Protein AF-A0A449BKV0-F1 (afdb_monomer_lite)

Radius of gyration: 19.27 Å; chains: 1; bounding box: 44×45×58 Å

Organism: NCBI:txid264636

Secondary structure (DSSP, 8-state):
-PPPPHHHHHHHHHHHHHHHHHHHHHHHHHHH---TT--HHHHHHHHHHHHHHHHHHT-TTS-HHHHHHHHHHHIIIIIIIIITTHHHHTGGGTHHHHHHHHHHHHHHHHHHHHHHHHS-GGGS-HHHHHHHHHHHHHHHHHHHHHHHHHHHHHH---TTSPEEE-TT--EEE-HHHHHHHHHHHHHHHHHHHHHHHHS-HHHHIIIIIHHH--

InterPro domains:
  IPR014509 Inner membrane protein YjdF-like [PF09997] (15-197)

Sequence (214 aa):
MKKKSINYWISFVILVAMILTTSILSIIVLITKNDPNERLGSHIATILISVVLILMLNNKRINEFILTYAVIYVFIALFLGASLNLYNTVSFIHYDKFVHVYFGYTATFVGLLIMSKLTKMSEQNRLFIILFIFSFSLMTAAVWEFIEFTGDKLFDTVTQGPAFYTYDGRKIIDVGETMFDMISNTVGTIIFILQYVFLKEKAITKSMIASALK

Structure (mmCIF, N/CA/C/O backbone):
data_AF-A0A449BKV0-F1
#
_entry.id   AF-A0A449BKV0-F1
#
loop_
_atom_site.group_PDB
_atom_site.id
_atom_site.type_symbol
_atom_site.label_atom_id
_atom_site.label_alt_id
_atom_site.label_comp_id
_atom_site.label_asym_id
_atom_site.label_entity_id
_atom_site.label_seq_id
_atom_site.pdbx_PDB_ins_code
_atom_site.Cartn_x
_atom_site.Cartn_y
_atom_site.Cartn_z
_atom_site.occupancy
_atom_site.B_iso_or_equiv
_atom_site.auth_seq_id
_atom_site.auth_comp_id
_atom_site.auth_asym_id
_atom_site.auth_atom_id
_atom_site.pdbx_PDB_model_num
ATOM 1 N N . MET A 1 1 ? -1.424 27.934 17.596 1.00 55.19 1 MET A N 1
ATOM 2 C CA . MET A 1 1 ? -1.428 26.782 16.659 1.00 55.19 1 MET A CA 1
ATOM 3 C C . MET A 1 1 ? -1.192 25.507 17.462 1.00 55.19 1 MET A C 1
ATOM 5 O O . MET A 1 1 ? -0.285 25.516 18.283 1.00 55.19 1 MET A O 1
ATOM 9 N N . LYS A 1 2 ? -2.001 24.443 17.305 1.00 65.38 2 LYS A N 1
ATOM 10 C CA . LYS A 1 2 ? -1.707 23.156 17.974 1.00 65.38 2 LYS A CA 1
ATOM 11 C C . LYS A 1 2 ? -0.389 22.601 17.420 1.00 65.38 2 LYS A C 1
ATOM 13 O O . LYS A 1 2 ? -0.207 22.588 16.203 1.00 65.38 2 LYS A O 1
ATOM 18 N N . LYS A 1 3 ? 0.516 22.180 18.308 1.00 81.56 3 LYS A N 1
ATOM 19 C CA . LYS A 1 3 ? 1.793 21.550 17.947 1.00 81.56 3 LYS A CA 1
ATOM 20 C C . LYS A 1 3 ? 1.511 20.283 17.130 1.00 81.56 3 LYS A C 1
ATOM 22 O O . LYS A 1 3 ? 0.652 19.494 17.517 1.00 81.56 3 LYS A O 1
ATOM 27 N N . LYS A 1 4 ? 2.197 20.119 15.997 1.00 85.88 4 LYS A N 1
ATOM 28 C CA . LYS A 1 4 ? 2.131 18.893 15.188 1.00 85.88 4 LYS A CA 1
ATOM 29 C C . LYS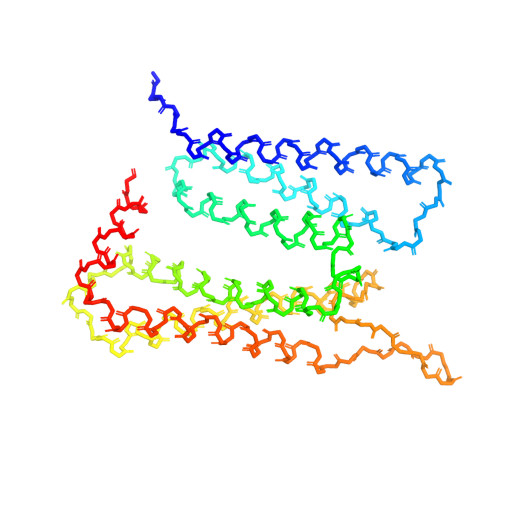 A 1 4 ? 2.739 17.728 15.975 1.00 85.88 4 LYS A C 1
ATOM 31 O O . LYS A 1 4 ? 3.697 17.932 16.724 1.00 85.88 4 LYS A O 1
ATOM 36 N N . SER A 1 5 ? 2.161 16.541 15.832 1.00 87.75 5 SER A N 1
ATOM 37 C CA . SER A 1 5 ? 2.639 15.326 16.491 1.00 87.75 5 SER A CA 1
ATOM 38 C C . SER A 1 5 ? 3.980 14.854 15.908 1.00 87.75 5 SER A C 1
ATOM 40 O O . SER A 1 5 ? 4.442 15.350 14.879 1.00 87.75 5 SER A O 1
ATOM 42 N N . ILE A 1 6 ? 4.588 13.849 16.540 1.00 88.69 6 ILE A N 1
ATOM 43 C CA . ILE A 1 6 ? 5.780 13.195 15.995 1.00 88.69 6 ILE A CA 1
ATOM 44 C C . ILE A 1 6 ? 5.476 12.368 14.736 1.00 88.69 6 ILE A C 1
ATOM 46 O O . ILE A 1 6 ? 6.248 12.431 13.783 1.00 88.69 6 ILE A O 1
ATOM 50 N N . ASN A 1 7 ? 4.332 11.673 14.674 1.00 88.50 7 ASN A N 1
ATOM 51 C CA . ASN A 1 7 ? 3.974 10.851 13.510 1.00 88.50 7 ASN A CA 1
ATOM 52 C C . ASN A 1 7 ? 3.718 11.710 12.267 1.00 88.50 7 ASN A C 1
ATOM 54 O O . ASN A 1 7 ? 4.064 11.297 11.161 1.00 88.50 7 ASN A O 1
ATOM 58 N N . TYR A 1 8 ? 3.181 12.924 12.446 1.00 92.12 8 TYR A N 1
ATOM 59 C CA . TYR A 1 8 ? 3.068 13.907 11.369 1.00 92.12 8 TYR A CA 1
ATOM 60 C C . TYR A 1 8 ? 4.438 14.193 10.747 1.00 92.12 8 TYR A C 1
ATOM 62 O O . TYR A 1 8 ? 4.582 14.137 9.529 1.00 92.12 8 TYR A O 1
ATOM 70 N N . TRP A 1 9 ? 5.447 14.485 11.574 1.00 93.81 9 TRP A N 1
ATOM 71 C CA . TRP A 1 9 ? 6.785 14.817 11.084 1.00 93.81 9 TRP A CA 1
ATOM 72 C C . TRP A 1 9 ? 7.487 13.618 10.459 1.00 93.81 9 TRP A C 1
ATOM 74 O O . TRP A 1 9 ? 8.093 13.774 9.406 1.00 93.81 9 TRP A O 1
ATOM 84 N N . ILE A 1 10 ? 7.354 12.429 11.051 1.00 93.44 10 ILE A N 1
ATOM 85 C CA . ILE A 1 10 ? 7.872 11.185 10.465 1.00 93.44 10 ILE A CA 1
ATOM 86 C C . ILE A 1 10 ? 7.266 10.970 9.074 1.00 93.44 10 ILE A C 1
ATOM 88 O O . ILE A 1 10 ? 8.001 10.820 8.101 1.00 93.44 10 ILE A O 1
ATOM 92 N N . SER A 1 11 ? 5.937 11.033 8.965 1.00 95.31 11 SER A N 1
ATOM 93 C CA . SER A 1 11 ? 5.224 10.869 7.694 1.00 95.31 11 SER A CA 1
ATOM 94 C C . SER A 1 11 ? 5.656 11.911 6.665 1.00 95.31 11 SER A C 1
ATOM 96 O O . SER A 1 11 ? 5.935 11.576 5.519 1.00 95.31 11 SER A O 1
ATOM 98 N N . PHE A 1 12 ? 5.761 13.176 7.079 1.00 95.94 12 PHE A N 1
ATOM 99 C CA . PHE A 1 12 ? 6.199 14.263 6.210 1.00 95.94 12 PHE A CA 1
ATOM 100 C C . PHE A 1 12 ? 7.621 14.039 5.678 1.00 95.94 12 PHE A C 1
ATOM 102 O O . PHE A 1 12 ? 7.851 14.180 4.481 1.00 95.94 12 PHE A O 1
ATOM 109 N N . VAL A 1 13 ? 8.561 13.650 6.545 1.00 96.94 13 VAL A N 1
ATOM 110 C CA . VAL A 1 13 ? 9.954 13.379 6.155 1.00 96.94 13 VAL A CA 1
ATOM 111 C C . VAL A 1 13 ? 10.038 12.203 5.184 1.00 96.94 13 VAL A C 1
ATOM 113 O O . VAL A 1 13 ? 10.732 12.316 4.176 1.00 96.94 13 VAL A O 1
ATOM 116 N N . ILE A 1 14 ? 9.306 11.112 5.440 1.00 97.50 14 ILE A N 1
ATOM 117 C CA . ILE A 1 14 ? 9.255 9.948 4.540 1.00 97.50 14 ILE A CA 1
ATOM 118 C C . ILE A 1 14 ? 8.755 10.366 3.152 1.00 97.50 14 ILE A C 1
ATOM 120 O O . ILE A 1 14 ? 9.414 10.082 2.155 1.00 97.50 14 ILE A O 1
ATOM 124 N N . LEU A 1 15 ? 7.639 11.099 3.082 1.00 97.81 15 LEU A N 1
ATOM 125 C CA . LEU A 1 15 ? 7.056 11.544 1.813 1.00 97.81 15 LEU A CA 1
ATOM 126 C C . LEU A 1 15 ? 7.991 12.477 1.035 1.00 97.81 15 LEU A C 1
ATOM 128 O O . LEU A 1 15 ? 8.152 12.321 -0.173 1.00 97.81 15 LEU A O 1
ATOM 132 N N . VAL A 1 16 ? 8.638 13.427 1.716 1.00 97.94 16 VAL A N 1
ATOM 133 C CA . VAL A 1 16 ? 9.612 14.324 1.077 1.00 97.94 16 VAL A CA 1
ATOM 134 C C . VAL A 1 16 ? 10.811 13.534 0.552 1.00 97.94 16 VAL A C 1
ATOM 136 O O . VAL A 1 16 ? 11.227 13.761 -0.582 1.00 97.94 16 VAL A O 1
ATOM 139 N N . ALA A 1 17 ? 11.336 12.579 1.324 1.00 98.06 17 ALA A N 1
ATOM 140 C CA . ALA A 1 17 ? 12.434 11.726 0.877 1.00 98.06 17 ALA A CA 1
ATOM 141 C C . ALA A 1 17 ? 12.049 10.914 -0.371 1.00 98.06 17 ALA A C 1
ATOM 143 O O . ALA A 1 17 ? 12.794 10.916 -1.350 1.00 98.06 17 ALA A O 1
ATOM 144 N N . MET A 1 18 ? 10.857 10.304 -0.381 1.00 98.38 18 MET A N 1
ATOM 145 C CA . MET A 1 18 ? 10.338 9.575 -1.542 1.00 98.38 18 MET A CA 1
ATOM 146 C C . MET A 1 18 ? 10.258 10.469 -2.781 1.00 98.38 18 MET A C 1
ATOM 148 O O . MET A 1 18 ? 10.748 10.076 -3.840 1.00 98.38 18 MET A O 1
ATOM 152 N N . ILE A 1 19 ? 9.693 11.677 -2.655 1.00 98.38 19 ILE A N 1
ATOM 153 C CA . ILE A 1 19 ? 9.570 12.637 -3.764 1.00 98.38 19 ILE A CA 1
ATOM 154 C C . ILE A 1 19 ? 10.946 13.026 -4.300 1.00 98.38 19 ILE A C 1
ATOM 156 O O . ILE A 1 19 ? 11.157 12.991 -5.510 1.00 98.38 19 ILE A O 1
ATOM 160 N N . LEU A 1 20 ? 11.890 13.380 -3.424 1.00 98.31 20 LEU A N 1
ATOM 161 C CA . LEU A 1 20 ? 13.228 13.797 -3.843 1.00 98.31 20 LEU A CA 1
ATOM 162 C C . LEU A 1 20 ? 13.959 12.664 -4.567 1.00 98.31 20 LEU A C 1
ATOM 164 O O . LEU A 1 20 ? 14.458 12.868 -5.673 1.00 98.31 20 LEU A O 1
ATOM 168 N N . THR A 1 21 ? 13.975 11.462 -3.989 1.00 98.12 21 THR A N 1
ATOM 169 C CA . THR A 1 21 ? 14.645 10.308 -4.596 1.00 98.12 21 THR A CA 1
ATOM 170 C C . THR A 1 21 ? 14.020 9.937 -5.939 1.00 98.12 21 THR A C 1
ATOM 172 O O . THR A 1 21 ? 14.742 9.791 -6.921 1.00 98.12 21 THR A O 1
ATOM 175 N N . THR A 1 22 ? 12.693 9.830 -6.024 1.00 97.69 22 THR A N 1
ATOM 176 C CA . THR A 1 22 ? 12.018 9.465 -7.284 1.00 97.69 22 THR A CA 1
ATOM 177 C C . THR A 1 22 ? 12.117 10.553 -8.346 1.00 97.69 22 THR A C 1
ATOM 179 O O . THR A 1 22 ? 12.248 10.225 -9.523 1.00 97.69 22 THR A O 1
ATOM 182 N N . SER A 1 23 ? 12.163 11.832 -7.960 1.00 97.69 23 SER A N 1
ATOM 183 C CA . SER A 1 23 ? 12.427 12.934 -8.895 1.00 97.69 23 SER A CA 1
ATOM 184 C C . SER A 1 23 ? 13.833 12.834 -9.488 1.00 97.69 23 SER A C 1
ATOM 186 O O . SER A 1 23 ? 13.996 12.944 -10.700 1.00 97.69 23 SER A O 1
ATOM 188 N N . ILE A 1 24 ? 14.846 12.564 -8.655 1.00 97.69 24 ILE A N 1
ATOM 189 C CA . ILE A 1 24 ? 16.228 12.368 -9.117 1.00 97.69 24 ILE A CA 1
ATOM 190 C C . ILE A 1 24 ? 16.309 11.168 -10.069 1.00 97.69 24 ILE A C 1
ATOM 192 O O . ILE A 1 24 ? 16.880 11.288 -11.151 1.00 97.69 24 ILE A O 1
ATOM 196 N N . LEU A 1 25 ? 15.707 10.032 -9.703 1.00 96.50 25 LEU A N 1
ATOM 197 C CA . LEU A 1 25 ? 15.694 8.835 -10.550 1.00 96.50 25 LEU A CA 1
ATOM 198 C C . LEU A 1 25 ? 14.974 9.080 -11.884 1.00 96.50 25 LEU A C 1
ATOM 200 O O . LEU A 1 25 ? 15.496 8.690 -12.928 1.00 96.50 25 LEU A O 1
ATOM 204 N N . SER A 1 26 ? 13.846 9.796 -11.866 1.00 96.44 26 SER A N 1
ATOM 205 C CA . SER A 1 26 ? 13.119 10.183 -13.082 1.00 96.44 26 SER A CA 1
ATOM 206 C C . SER A 1 26 ? 13.987 11.048 -13.994 1.00 96.44 26 SER A C 1
ATOM 208 O O . SER A 1 26 ? 14.069 10.800 -15.193 1.00 96.44 26 SER A O 1
ATOM 210 N N . ILE A 1 27 ? 14.684 12.044 -13.434 1.00 97.06 27 ILE A N 1
ATOM 211 C CA . ILE A 1 27 ? 15.587 12.921 -14.192 1.00 97.06 27 ILE A CA 1
ATOM 212 C C . ILE A 1 27 ? 16.727 12.111 -14.823 1.00 97.06 27 ILE A C 1
ATOM 214 O O . ILE A 1 27 ? 17.039 12.317 -15.994 1.00 97.06 27 ILE A O 1
ATOM 218 N N . ILE A 1 28 ? 17.320 11.167 -14.085 1.00 96.06 28 ILE A N 1
ATOM 219 C CA . ILE A 1 28 ? 18.370 10.283 -14.613 1.00 96.06 28 ILE A CA 1
ATOM 220 C C . ILE A 1 28 ? 17.845 9.480 -15.806 1.00 96.06 28 ILE A C 1
ATOM 222 O O . ILE A 1 28 ? 18.500 9.452 -16.849 1.00 96.06 28 ILE A O 1
ATOM 226 N N . VAL A 1 29 ? 16.662 8.872 -15.687 1.00 96.19 29 VAL A N 1
ATOM 227 C CA . VAL A 1 29 ? 16.029 8.128 -16.786 1.00 96.19 29 VAL A CA 1
ATOM 228 C C . VAL A 1 29 ? 15.791 9.033 -17.998 1.00 96.19 29 VAL A C 1
ATOM 230 O O . VAL A 1 29 ? 16.165 8.673 -19.112 1.00 96.19 29 VAL A O 1
ATOM 233 N N . LEU A 1 30 ? 15.247 10.236 -17.797 1.00 95.44 30 LEU A N 1
ATOM 234 C CA . LEU A 1 30 ? 14.947 11.174 -18.884 1.00 95.44 30 LEU A CA 1
ATOM 235 C C . LEU A 1 30 ? 16.206 11.684 -19.605 1.00 95.44 30 LEU A C 1
ATOM 237 O O . LEU A 1 30 ? 16.189 11.841 -20.825 1.00 95.44 30 LEU A O 1
ATOM 241 N N . ILE A 1 31 ? 17.300 11.925 -18.873 1.00 97.19 31 ILE A N 1
ATOM 242 C CA . ILE A 1 31 ? 18.576 12.383 -19.447 1.00 97.19 31 ILE A CA 1
ATOM 243 C C . ILE A 1 31 ? 19.280 11.247 -20.189 1.00 97.19 31 ILE A C 1
ATOM 245 O O . ILE A 1 31 ? 19.751 11.432 -21.310 1.00 97.19 31 ILE A O 1
ATOM 249 N N . THR A 1 32 ? 19.371 10.075 -19.561 1.00 96.62 32 THR A N 1
ATOM 250 C CA . THR A 1 32 ? 20.105 8.930 -20.121 1.00 96.62 32 THR A CA 1
ATOM 251 C C . THR A 1 32 ? 19.315 8.190 -21.195 1.00 96.62 32 THR A C 1
ATOM 253 O O . THR A 1 32 ? 19.910 7.448 -21.973 1.00 96.62 32 THR A O 1
ATOM 256 N N . LYS A 1 33 ? 17.988 8.381 -21.237 1.00 94.12 33 LYS A N 1
ATOM 257 C CA . LYS A 1 33 ? 17.030 7.601 -22.037 1.00 94.12 33 LYS A CA 1
ATOM 258 C C . LYS A 1 33 ? 17.136 6.091 -21.803 1.00 94.12 33 LYS A C 1
ATOM 260 O O . LYS A 1 33 ? 16.757 5.305 -22.666 1.00 94.12 33 LYS A O 1
ATOM 265 N N . ASN A 1 34 ? 17.667 5.692 -20.650 1.00 93.00 34 ASN A N 1
ATOM 266 C CA . ASN A 1 34 ? 17.898 4.303 -20.294 1.00 93.00 34 ASN A CA 1
ATOM 267 C C . ASN A 1 34 ? 17.018 3.928 -19.097 1.00 93.00 34 ASN A C 1
ATOM 269 O O . ASN A 1 34 ? 17.296 4.339 -17.969 1.00 93.00 34 ASN A O 1
ATOM 273 N N . ASP A 1 35 ? 15.973 3.139 -19.347 1.00 90.44 35 ASP A N 1
ATOM 274 C CA . ASP A 1 35 ? 15.075 2.608 -18.317 1.00 90.44 35 ASP A CA 1
ATOM 275 C C . ASP A 1 35 ? 14.902 1.090 -18.471 1.00 90.44 35 ASP A C 1
ATOM 277 O O . ASP A 1 35 ? 13.870 0.621 -18.945 1.00 90.44 35 ASP A O 1
ATOM 281 N N . PRO A 1 36 ? 15.912 0.290 -18.090 1.00 86.44 36 PRO A N 1
ATOM 282 C CA . PRO A 1 36 ? 15.912 -1.150 -18.347 1.00 86.44 36 PRO A CA 1
ATOM 283 C C . PRO A 1 36 ? 14.827 -1.922 -17.580 1.00 86.44 36 PRO A C 1
ATOM 285 O O . PRO A 1 36 ? 14.630 -3.098 -17.850 1.00 86.44 36 PRO A O 1
ATOM 288 N N . ASN A 1 37 ? 14.165 -1.290 -16.604 1.00 86.88 37 ASN A N 1
ATOM 289 C CA . ASN A 1 37 ? 13.082 -1.893 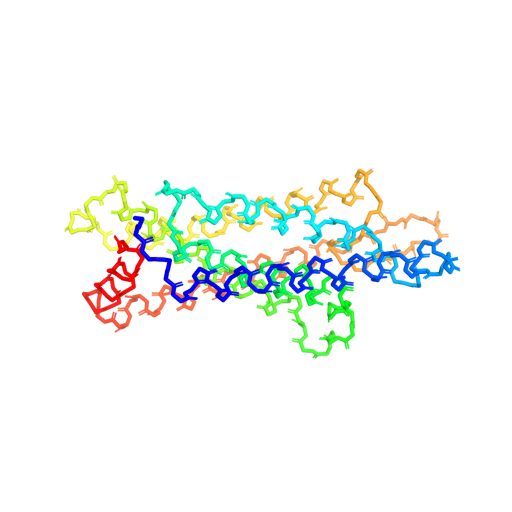-15.821 1.00 86.88 37 ASN A CA 1
ATOM 290 C C . ASN A 1 37 ? 11.751 -1.132 -15.989 1.00 86.88 37 ASN A C 1
ATOM 292 O O . ASN A 1 37 ? 10.844 -1.356 -15.194 1.00 86.88 37 ASN A O 1
ATOM 296 N N . GLU A 1 38 ? 11.661 -0.195 -16.941 1.0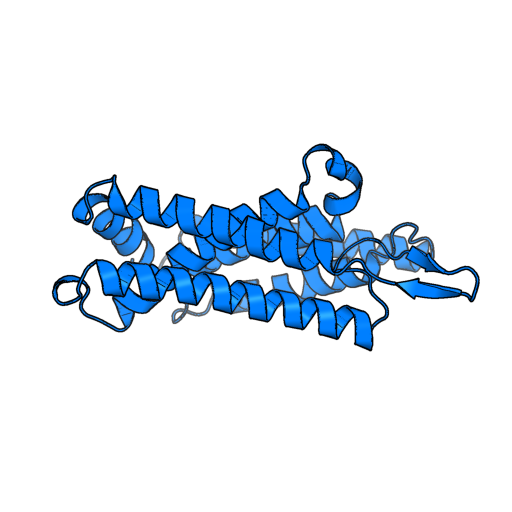0 88.50 38 GLU A N 1
ATOM 297 C CA . GLU A 1 38 ? 10.440 0.569 -17.259 1.00 88.50 38 GLU A CA 1
ATOM 298 C C . GLU A 1 38 ? 9.775 1.252 -16.038 1.00 88.50 38 GLU A C 1
ATOM 300 O O . GLU A 1 38 ? 8.554 1.294 -15.885 1.00 88.50 38 GLU A O 1
ATOM 305 N N . ARG A 1 39 ? 10.585 1.811 -15.128 1.00 91.00 39 ARG A N 1
ATOM 306 C CA . ARG A 1 39 ? 10.124 2.337 -13.827 1.00 91.00 39 ARG A CA 1
ATOM 307 C C . ARG A 1 39 ? 9.712 3.803 -13.841 1.00 91.00 39 ARG A C 1
ATOM 309 O O . ARG A 1 39 ? 9.230 4.288 -12.814 1.00 91.00 39 ARG A O 1
ATOM 316 N N . LEU A 1 40 ? 9.883 4.522 -14.950 1.00 92.88 40 LEU A N 1
ATOM 317 C CA . LEU A 1 40 ? 9.516 5.940 -15.031 1.00 92.88 40 LEU A CA 1
ATOM 318 C C . LEU A 1 40 ? 8.054 6.184 -14.614 1.00 92.88 40 LEU A C 1
ATOM 320 O O . LEU A 1 40 ? 7.772 7.123 -13.867 1.00 92.88 40 LEU A O 1
ATOM 324 N N . GLY A 1 41 ? 7.136 5.301 -15.025 1.00 91.12 41 GLY A N 1
ATOM 325 C CA . GLY A 1 41 ? 5.733 5.350 -14.604 1.00 91.12 41 GLY A CA 1
ATOM 326 C C . GLY A 1 41 ? 5.569 5.231 -13.084 1.00 91.12 41 GLY A C 1
ATOM 327 O O . GLY A 1 41 ? 4.870 6.036 -12.467 1.00 91.12 41 GLY A O 1
ATOM 328 N N . SER A 1 42 ? 6.279 4.290 -12.455 1.00 92.56 42 SER A N 1
ATOM 329 C CA . SER A 1 42 ? 6.271 4.093 -10.999 1.00 92.56 42 SER A CA 1
ATOM 330 C C . SER A 1 42 ? 6.863 5.281 -10.236 1.00 92.56 42 SER A C 1
ATOM 332 O O . SER A 1 42 ? 6.355 5.640 -9.168 1.00 92.56 42 SER A O 1
ATOM 334 N N . HIS A 1 43 ? 7.902 5.931 -10.776 1.00 96.12 43 HIS A N 1
ATOM 335 C CA . HIS A 1 43 ? 8.473 7.139 -10.171 1.00 96.12 43 HIS A CA 1
ATOM 336 C C . HIS A 1 43 ? 7.450 8.275 -10.164 1.00 96.12 43 HIS A C 1
ATOM 338 O O . HIS A 1 43 ? 7.205 8.869 -9.113 1.00 96.12 43 HIS A O 1
ATOM 344 N N . ILE A 1 44 ? 6.794 8.522 -11.302 1.00 95.19 44 ILE A N 1
ATOM 345 C CA . ILE A 1 44 ? 5.746 9.544 -11.428 1.00 95.19 44 ILE A CA 1
ATOM 346 C C . ILE A 1 44 ? 4.576 9.234 -10.486 1.00 95.19 44 ILE A C 1
ATOM 348 O O . ILE A 1 44 ? 4.139 10.118 -9.745 1.00 95.19 44 ILE A O 1
ATOM 352 N N . ALA A 1 45 ? 4.106 7.984 -10.447 1.00 93.25 45 ALA A N 1
ATOM 353 C CA . ALA A 1 45 ? 3.037 7.564 -9.543 1.00 93.25 45 ALA A CA 1
ATOM 354 C C . ALA A 1 45 ? 3.406 7.810 -8.070 1.00 93.25 45 ALA A C 1
ATOM 356 O O . ALA A 1 45 ? 2.599 8.352 -7.310 1.00 93.25 45 ALA A O 1
ATOM 357 N N . THR A 1 46 ? 4.646 7.492 -7.677 1.00 97.12 46 THR A N 1
ATOM 358 C CA . THR A 1 46 ? 5.147 7.734 -6.315 1.00 97.12 46 THR A CA 1
ATOM 359 C C . THR A 1 46 ? 5.150 9.213 -5.967 1.00 97.12 46 THR A C 1
ATOM 361 O O . THR A 1 46 ? 4.709 9.577 -4.875 1.00 97.12 46 THR A O 1
ATOM 364 N N . ILE A 1 47 ? 5.600 10.076 -6.882 1.00 97.94 47 ILE A N 1
ATOM 365 C CA . ILE A 1 47 ? 5.596 11.530 -6.682 1.00 97.94 47 ILE A CA 1
ATOM 366 C C . ILE A 1 47 ? 4.162 12.028 -6.485 1.00 97.94 47 ILE A C 1
ATOM 368 O O . ILE A 1 47 ? 3.877 12.691 -5.486 1.00 97.94 47 ILE A O 1
ATOM 372 N N . LEU A 1 48 ? 3.250 11.682 -7.400 1.00 97.12 48 LEU A N 1
ATOM 373 C CA . LEU A 1 48 ? 1.866 12.162 -7.378 1.00 97.12 48 LEU A CA 1
ATOM 374 C C . LEU A 1 48 ? 1.129 11.728 -6.107 1.00 97.12 48 LEU A C 1
ATOM 376 O O . LEU A 1 48 ? 0.541 12.567 -5.420 1.00 97.12 48 LEU A O 1
ATOM 380 N N . ILE A 1 49 ? 1.209 10.444 -5.749 1.00 96.25 49 ILE A N 1
ATOM 381 C CA . ILE A 1 49 ? 0.574 9.920 -4.534 1.00 96.25 49 ILE A CA 1
ATOM 382 C C . ILE A 1 49 ? 1.201 10.556 -3.289 1.00 96.25 49 ILE A C 1
ATOM 384 O O . ILE A 1 49 ? 0.477 10.950 -2.373 1.00 96.25 49 ILE A O 1
ATOM 388 N N . SER A 1 50 ? 2.524 10.743 -3.263 1.00 97.06 50 SER A N 1
ATOM 389 C CA . SER A 1 50 ? 3.190 11.380 -2.122 1.00 97.06 50 SER A CA 1
ATOM 390 C C . SER A 1 50 ? 2.759 12.836 -1.937 1.00 97.06 50 SER A C 1
ATOM 392 O O . SER A 1 50 ? 2.517 13.264 -0.808 1.00 97.06 50 SER A O 1
ATOM 394 N N . VAL A 1 51 ? 2.588 13.591 -3.028 1.00 96.44 51 VAL A N 1
ATOM 395 C CA . VAL A 1 51 ? 2.048 14.960 -2.986 1.00 96.44 51 VAL A CA 1
ATOM 396 C C . VAL A 1 51 ? 0.622 14.962 -2.434 1.00 96.44 51 VAL A C 1
ATOM 398 O O . VAL A 1 51 ? 0.324 15.746 -1.531 1.00 96.44 51 VAL A O 1
ATOM 401 N N . VAL A 1 52 ? -0.244 14.057 -2.904 1.00 95.56 52 VAL A N 1
ATOM 402 C CA . VAL A 1 52 ? -1.615 13.918 -2.383 1.00 95.56 52 VAL A CA 1
ATOM 403 C C . VAL A 1 52 ? -1.603 13.634 -0.876 1.00 95.56 52 VAL A C 1
ATOM 405 O O . VAL A 1 52 ? -2.311 14.305 -0.122 1.00 95.56 52 VAL A O 1
ATOM 408 N N . LEU A 1 53 ? -0.750 12.719 -0.406 1.00 95.00 53 LEU A N 1
ATOM 409 C CA . LEU A 1 53 ? -0.631 12.407 1.021 1.00 95.00 53 LEU A CA 1
ATOM 410 C C . LEU A 1 53 ? -0.099 13.594 1.844 1.00 95.00 53 LEU A C 1
ATOM 412 O O . LEU A 1 53 ? -0.599 13.834 2.946 1.00 95.00 53 LEU A O 1
ATOM 416 N N . ILE A 1 54 ? 0.830 14.400 1.312 1.00 94.81 54 ILE A N 1
ATOM 417 C CA . ILE A 1 54 ? 1.281 15.646 1.962 1.00 94.81 54 ILE A CA 1
ATOM 418 C C . ILE A 1 54 ? 0.127 16.644 2.106 1.00 94.81 54 ILE A C 1
ATOM 420 O O . ILE A 1 54 ? -0.040 17.251 3.169 1.00 94.81 54 ILE A O 1
ATOM 424 N N . LEU A 1 55 ? -0.701 16.807 1.070 1.00 93.00 55 LEU A N 1
ATOM 425 C CA . LEU A 1 55 ? -1.881 17.674 1.141 1.00 93.00 55 LEU A CA 1
ATOM 426 C C . LEU A 1 55 ? -2.878 17.162 2.196 1.00 93.00 55 LEU A C 1
ATOM 428 O O . LEU A 1 55 ? -3.458 17.951 2.949 1.00 93.00 55 LEU A O 1
ATOM 432 N N . MET A 1 56 ? -3.019 15.839 2.318 1.00 92.31 56 MET A N 1
ATOM 433 C CA . MET A 1 56 ? -3.866 15.190 3.321 1.00 92.31 56 MET A CA 1
ATOM 434 C C . MET A 1 56 ? -3.321 15.322 4.755 1.00 92.31 56 MET A C 1
ATOM 436 O O . MET A 1 56 ? -4.131 15.404 5.679 1.00 92.31 56 MET A O 1
ATOM 440 N N . LEU A 1 57 ? -2.000 15.445 4.969 1.00 88.44 57 LEU A N 1
ATOM 441 C CA . LEU A 1 57 ? -1.380 15.609 6.306 1.00 88.44 57 LEU A CA 1
ATOM 442 C C . LEU A 1 57 ? -1.859 16.859 7.049 1.00 88.44 57 LEU A C 1
ATOM 444 O O . LEU A 1 57 ? -1.847 16.913 8.283 1.00 88.44 57 LEU A O 1
ATOM 448 N N . ASN A 1 58 ? -2.297 17.879 6.317 1.00 83.56 58 ASN A N 1
ATOM 449 C CA . ASN A 1 58 ? -2.839 19.101 6.904 1.00 83.56 58 ASN A CA 1
ATOM 450 C C . ASN A 1 58 ? -4.361 19.083 7.070 1.00 83.56 58 ASN A C 1
ATOM 452 O O . ASN A 1 58 ? -4.916 19.976 7.722 1.00 83.56 58 ASN A O 1
ATOM 456 N N . ASN A 1 59 ? -5.042 18.062 6.549 1.00 85.25 59 ASN A N 1
ATOM 457 C CA . ASN A 1 59 ? -6.484 17.950 6.643 1.00 85.25 59 ASN A CA 1
ATOM 458 C C . ASN A 1 59 ? -6.906 17.391 8.008 1.00 85.25 59 ASN A C 1
ATOM 460 O O . ASN A 1 59 ? -6.853 16.192 8.260 1.00 85.25 59 ASN A O 1
ATOM 464 N N . LYS A 1 60 ? -7.422 18.270 8.873 1.00 78.69 60 LYS A N 1
ATOM 465 C CA . LYS A 1 60 ? -7.888 17.919 10.228 1.00 78.69 60 LYS A CA 1
ATOM 466 C C . LYS A 1 60 ? -9.070 16.943 10.264 1.00 78.69 60 LYS A C 1
ATOM 468 O O . LYS A 1 60 ? -9.393 16.444 11.336 1.00 78.69 60 LYS A O 1
ATOM 473 N N . ARG A 1 61 ? -9.753 16.716 9.136 1.00 81.06 61 ARG A N 1
ATOM 474 C CA . ARG A 1 61 ? -10.832 15.719 9.039 1.00 81.06 61 ARG A CA 1
ATOM 475 C C . ARG A 1 61 ? -10.283 14.300 8.913 1.00 81.06 61 ARG A C 1
ATOM 477 O O . ARG A 1 61 ? -11.003 13.344 9.187 1.00 81.06 61 ARG A O 1
ATOM 484 N N . ILE A 1 62 ? -9.030 14.170 8.482 1.00 79.06 62 ILE A N 1
ATOM 485 C CA . ILE A 1 62 ? -8.375 12.888 8.272 1.00 79.06 62 ILE A CA 1
ATOM 486 C C . ILE A 1 62 ? -7.659 12.501 9.549 1.00 79.06 62 ILE A C 1
ATOM 488 O O . ILE A 1 62 ? -7.017 13.302 10.224 1.00 79.06 62 ILE A O 1
ATOM 492 N N . ASN A 1 63 ? -7.812 11.234 9.884 1.00 82.25 63 ASN A N 1
ATOM 493 C CA . ASN A 1 63 ? -7.191 10.673 11.048 1.00 82.25 63 ASN A CA 1
ATOM 494 C C . ASN A 1 63 ? -5.685 10.499 10.832 1.00 82.25 63 ASN A C 1
ATOM 496 O O . ASN A 1 63 ? -5.276 9.847 9.872 1.00 82.25 63 ASN A O 1
ATOM 500 N N . GLU A 1 64 ? -4.872 11.049 11.729 1.00 83.12 64 GLU A N 1
ATOM 501 C CA . GLU A 1 64 ? -3.414 11.025 11.591 1.00 83.12 64 GLU A CA 1
ATOM 502 C C . GLU A 1 64 ? -2.849 9.599 11.580 1.00 83.12 64 GLU A C 1
ATOM 504 O O . GLU A 1 64 ? -1.919 9.310 10.826 1.00 83.12 64 GLU A O 1
ATOM 509 N N . PHE A 1 65 ? -3.442 8.692 12.362 1.00 80.94 65 PHE A N 1
ATOM 510 C CA . PHE A 1 65 ? -3.048 7.288 12.369 1.00 80.94 65 PHE A CA 1
ATOM 511 C C . PHE A 1 65 ? -3.294 6.639 11.002 1.00 80.94 65 PHE A C 1
ATOM 513 O O . PHE A 1 65 ? -2.389 6.021 10.447 1.00 80.94 65 PHE A O 1
ATOM 520 N N . ILE A 1 66 ? -4.493 6.822 10.432 1.00 82.44 66 ILE A N 1
ATOM 521 C CA . ILE A 1 66 ? -4.844 6.287 9.102 1.00 82.44 66 ILE A CA 1
ATOM 522 C C . ILE A 1 66 ? -3.882 6.826 8.042 1.00 82.44 66 ILE A C 1
ATOM 524 O O . ILE A 1 66 ? -3.447 6.091 7.161 1.00 82.44 66 ILE A O 1
ATOM 528 N N . LEU A 1 67 ? -3.522 8.102 8.143 1.00 88.25 67 LEU A N 1
ATOM 529 C CA . LEU A 1 67 ? -2.627 8.719 7.181 1.00 88.25 67 LEU A CA 1
ATOM 530 C C . LEU A 1 67 ? -1.183 8.227 7.320 1.00 88.25 67 LEU A C 1
ATOM 532 O O . LEU A 1 67 ? -0.562 7.908 6.316 1.00 88.25 67 LEU A O 1
ATOM 536 N N . THR A 1 68 ? -0.672 8.101 8.547 1.00 88.69 68 THR A N 1
ATOM 537 C CA . THR A 1 68 ? 0.652 7.505 8.808 1.00 88.69 68 THR A CA 1
ATOM 538 C C . THR A 1 68 ? 0.712 6.087 8.247 1.00 88.69 68 THR A C 1
ATOM 540 O O . THR A 1 68 ? 1.684 5.698 7.606 1.00 88.69 68 THR A O 1
ATOM 543 N N . TYR A 1 69 ? -0.368 5.333 8.441 1.00 86.00 69 TYR A N 1
ATOM 544 C CA . TYR A 1 69 ? -0.508 3.990 7.915 1.00 86.00 69 TYR A CA 1
ATOM 545 C C . TYR A 1 69 ? -0.465 3.963 6.373 1.00 86.00 69 TYR A C 1
ATOM 547 O O . TYR A 1 69 ? 0.304 3.200 5.789 1.00 86.00 69 TYR A O 1
ATOM 555 N N . ALA A 1 70 ? -1.210 4.854 5.709 1.00 90.56 70 ALA A N 1
ATOM 556 C CA . ALA A 1 70 ? -1.168 5.001 4.253 1.00 90.56 70 ALA A CA 1
ATOM 557 C C . ALA A 1 70 ? 0.236 5.369 3.742 1.00 90.56 70 ALA A C 1
ATOM 559 O O . ALA A 1 70 ? 0.682 4.824 2.737 1.00 90.56 70 ALA A O 1
ATOM 560 N N . VAL A 1 71 ? 0.962 6.241 4.451 1.00 94.75 71 VAL A N 1
ATOM 561 C CA . VAL A 1 71 ? 2.345 6.608 4.104 1.00 94.75 71 VAL A CA 1
ATOM 562 C C . VAL A 1 71 ? 3.280 5.404 4.183 1.00 94.75 71 VAL A C 1
ATOM 564 O O . VAL A 1 71 ? 4.070 5.200 3.266 1.00 94.75 71 VAL A O 1
ATOM 567 N N . ILE A 1 72 ? 3.175 4.584 5.233 1.00 93.31 72 ILE A N 1
ATOM 568 C CA . ILE A 1 72 ? 3.986 3.364 5.364 1.00 93.31 72 ILE A CA 1
ATOM 569 C C . ILE A 1 72 ? 3.666 2.383 4.232 1.00 93.31 72 ILE A C 1
ATOM 571 O O . ILE A 1 72 ? 4.587 1.839 3.626 1.00 93.31 72 ILE A O 1
ATOM 575 N N . TYR A 1 73 ? 2.386 2.191 3.907 1.00 92.00 73 TYR A N 1
ATOM 576 C CA . TYR A 1 73 ? 1.997 1.312 2.807 1.00 92.00 73 TYR A CA 1
ATOM 577 C C . TYR A 1 73 ? 2.555 1.794 1.460 1.00 92.00 73 TYR A C 1
ATOM 579 O O . TYR A 1 73 ? 3.200 1.018 0.764 1.00 92.00 73 TYR A O 1
ATOM 587 N N . VAL A 1 74 ? 2.399 3.080 1.120 1.00 94.62 74 VAL A N 1
ATOM 588 C CA . VAL A 1 74 ? 2.947 3.642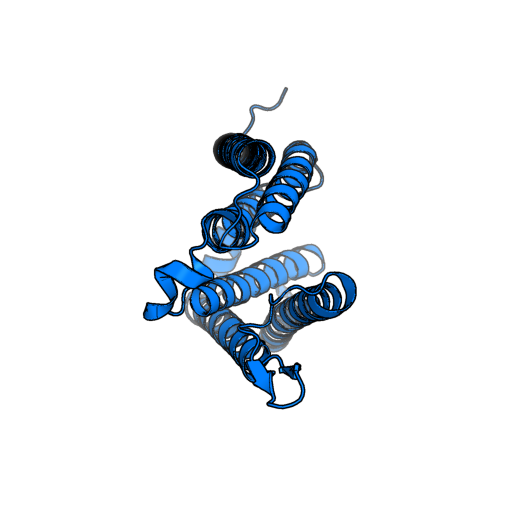 -0.131 1.00 94.62 74 VAL A CA 1
ATOM 589 C C . VAL A 1 74 ? 4.476 3.577 -0.148 1.00 94.62 74 VAL A C 1
ATOM 591 O O . VAL A 1 74 ? 5.069 3.311 -1.193 1.00 94.62 74 VAL A O 1
ATOM 594 N N . PHE A 1 75 ? 5.131 3.768 0.997 1.00 96.81 75 PHE A N 1
ATOM 595 C CA . PHE A 1 75 ? 6.576 3.603 1.105 1.00 96.81 75 PHE A CA 1
ATOM 596 C C . PHE A 1 75 ? 7.015 2.169 0.766 1.00 96.81 75 PHE A C 1
ATOM 598 O O . PHE A 1 75 ? 7.947 1.989 -0.013 1.00 96.81 75 PHE A O 1
ATOM 605 N N . ILE A 1 76 ? 6.334 1.153 1.299 1.00 95.31 76 ILE A N 1
ATOM 606 C CA . ILE A 1 76 ? 6.670 -0.256 1.055 1.00 95.31 76 ILE A CA 1
ATOM 607 C C . ILE A 1 76 ? 6.275 -0.679 -0.372 1.00 95.31 76 ILE A C 1
ATOM 609 O O . ILE A 1 76 ? 7.114 -1.154 -1.128 1.00 95.31 76 ILE A O 1
ATOM 613 N N . ALA A 1 77 ? 5.025 -0.478 -0.778 1.00 93.56 77 ALA A N 1
ATOM 614 C CA . ALA A 1 77 ? 4.526 -0.993 -2.052 1.00 93.56 77 ALA A CA 1
ATOM 615 C C . ALA A 1 77 ? 5.059 -0.198 -3.257 1.00 93.56 77 ALA A C 1
ATOM 617 O O . ALA A 1 77 ? 5.607 -0.745 -4.213 1.00 93.56 77 ALA A O 1
ATOM 618 N N . LEU A 1 78 ? 4.926 1.128 -3.216 1.00 93.75 78 LEU A N 1
ATOM 619 C CA . LEU A 1 78 ? 5.133 1.960 -4.399 1.00 93.75 78 LEU A CA 1
ATOM 620 C C . LEU A 1 78 ? 6.568 2.486 -4.505 1.00 93.75 78 LEU A C 1
ATOM 622 O O . LEU A 1 78 ? 7.166 2.470 -5.583 1.00 93.75 78 LEU A O 1
ATOM 626 N N . PHE A 1 79 ? 7.146 2.939 -3.391 1.00 97.44 79 PHE A N 1
ATOM 627 C CA . PHE A 1 79 ? 8.522 3.431 -3.398 1.00 97.44 79 PHE A CA 1
ATOM 628 C C . PHE A 1 79 ? 9.532 2.280 -3.399 1.00 97.44 79 PHE A C 1
ATOM 630 O O . PHE A 1 79 ? 10.318 2.161 -4.336 1.00 97.44 79 PHE A O 1
ATOM 637 N N . LEU A 1 80 ? 9.503 1.416 -2.386 1.00 96.50 80 LEU A N 1
ATOM 638 C CA . LEU A 1 80 ? 10.407 0.273 -2.309 1.00 96.50 80 LEU A CA 1
ATOM 639 C C . LEU A 1 80 ? 10.092 -0.759 -3.406 1.00 96.50 80 LEU A C 1
ATOM 641 O O . LEU A 1 80 ? 10.954 -1.037 -4.239 1.00 96.50 80 LEU A O 1
ATOM 645 N N . GLY A 1 81 ? 8.862 -1.276 -3.451 1.00 94.06 81 GLY A N 1
ATOM 646 C CA . GLY A 1 81 ? 8.440 -2.300 -4.412 1.00 94.06 81 GLY A CA 1
ATOM 647 C C . GLY A 1 81 ? 8.630 -1.881 -5.868 1.00 94.06 81 GLY A C 1
ATOM 648 O O . GLY A 1 81 ? 9.468 -2.452 -6.570 1.00 94.06 81 GLY A O 1
ATOM 649 N N . ALA A 1 82 ? 7.895 -0.860 -6.314 1.00 92.31 82 ALA A N 1
ATOM 650 C CA . ALA A 1 82 ? 7.900 -0.458 -7.721 1.00 92.31 82 ALA A CA 1
ATOM 651 C C . ALA A 1 82 ? 9.093 0.451 -8.085 1.00 92.31 82 ALA A C 1
ATOM 653 O O . ALA A 1 82 ? 9.923 0.098 -8.925 1.00 92.31 82 ALA A O 1
ATOM 654 N N . SER A 1 83 ? 9.244 1.609 -7.432 1.00 95.06 83 SER A N 1
ATOM 655 C CA . SER A 1 83 ? 10.251 2.606 -7.841 1.00 95.06 83 SER A CA 1
ATOM 656 C C . SER A 1 83 ? 11.694 2.123 -7.675 1.00 95.06 83 SER A C 1
ATOM 658 O O . SER A 1 83 ? 12.538 2.386 -8.541 1.00 95.06 83 SER A O 1
ATOM 660 N N . LEU A 1 84 ? 11.990 1.393 -6.595 1.00 95.06 84 LEU A N 1
ATOM 661 C CA . LEU A 1 84 ? 13.307 0.804 -6.339 1.00 95.06 84 LEU A CA 1
ATOM 662 C C . LEU A 1 84 ? 13.440 -0.649 -6.823 1.00 95.06 84 LEU A C 1
ATOM 664 O O . LEU A 1 84 ? 14.515 -1.225 -6.678 1.00 95.06 84 LEU A O 1
ATOM 668 N N . ASN A 1 85 ? 12.424 -1.188 -7.505 1.00 92.62 85 ASN A N 1
ATOM 669 C CA . ASN A 1 85 ? 12.444 -2.505 -8.147 1.00 92.62 85 ASN A CA 1
ATOM 670 C C . ASN A 1 85 ? 12.524 -3.703 -7.179 1.00 92.62 85 ASN A C 1
ATOM 672 O O 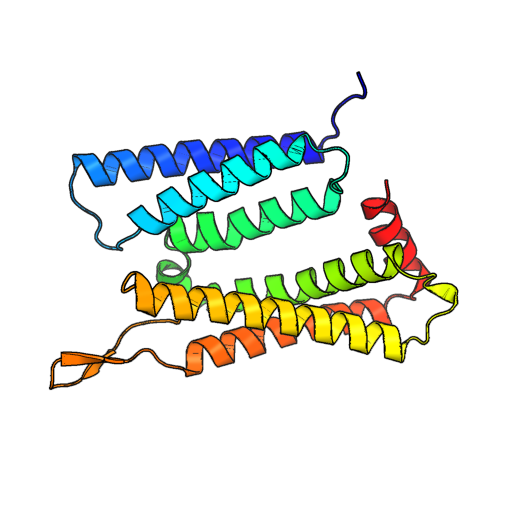. ASN A 1 85 ? 13.060 -4.753 -7.548 1.00 92.62 85 ASN A O 1
ATOM 676 N N . LEU A 1 86 ? 12.044 -3.577 -5.936 1.00 93.94 86 LEU A N 1
ATOM 677 C CA . LEU A 1 86 ? 12.081 -4.682 -4.969 1.00 93.94 86 LEU A CA 1
ATOM 678 C C . LEU A 1 86 ? 11.160 -5.846 -5.351 1.00 93.94 86 LEU A C 1
ATOM 680 O O . LEU A 1 86 ? 11.511 -6.983 -5.039 1.00 93.94 86 LEU A O 1
ATOM 684 N N . TYR A 1 87 ? 10.070 -5.602 -6.090 1.00 90.12 87 TYR A N 1
ATOM 685 C CA . TYR A 1 87 ? 9.218 -6.684 -6.609 1.00 90.12 87 TYR A CA 1
ATOM 686 C C . TYR A 1 87 ? 10.006 -7.676 -7.476 1.00 90.12 87 TYR A C 1
ATOM 688 O O . TYR A 1 87 ? 9.833 -8.886 -7.349 1.00 90.12 87 TYR A O 1
ATOM 696 N N . ASN A 1 88 ? 10.951 -7.172 -8.274 1.00 87.31 88 ASN A N 1
ATOM 697 C CA . ASN A 1 88 ? 11.776 -8.001 -9.151 1.00 87.31 88 ASN A CA 1
ATOM 698 C C . ASN A 1 88 ? 13.069 -8.474 -8.468 1.00 87.31 88 ASN A C 1
ATOM 700 O O . ASN A 1 88 ? 13.443 -9.644 -8.562 1.00 87.31 88 ASN A O 1
ATOM 704 N N . THR A 1 89 ? 13.764 -7.574 -7.764 1.00 87.38 89 THR A N 1
ATOM 705 C CA . THR A 1 89 ? 15.102 -7.851 -7.200 1.00 87.38 89 THR A CA 1
ATOM 706 C C . THR A 1 89 ? 15.071 -8.728 -5.952 1.00 87.38 89 THR A C 1
ATOM 708 O O . THR A 1 89 ? 16.029 -9.456 -5.696 1.00 87.38 89 THR A O 1
ATOM 711 N N . VAL A 1 90 ? 13.976 -8.698 -5.189 1.00 87.25 90 VAL A N 1
ATOM 712 C CA . VAL A 1 90 ? 13.791 -9.490 -3.963 1.00 87.25 90 VAL A CA 1
ATOM 713 C C . VAL A 1 90 ? 12.663 -10.510 -4.162 1.00 87.25 90 VAL A C 1
ATOM 715 O O . VAL A 1 90 ? 11.907 -10.842 -3.252 1.00 87.25 90 VAL A O 1
ATOM 718 N N . SER A 1 91 ? 12.546 -11.036 -5.380 1.00 78.25 91 SER A N 1
ATOM 719 C CA . SER A 1 91 ? 11.537 -12.033 -5.752 1.00 78.25 91 SER A CA 1
ATOM 720 C C . SER A 1 91 ? 11.702 -13.366 -5.010 1.00 78.25 91 SER A C 1
ATOM 722 O O . SER A 1 91 ? 10.713 -14.052 -4.773 1.00 78.25 91 SER A O 1
ATOM 724 N N . PHE A 1 92 ? 12.911 -13.704 -4.544 1.00 75.88 92 PHE A N 1
ATOM 725 C CA . PHE A 1 92 ? 13.185 -14.948 -3.806 1.00 75.88 92 PHE A CA 1
ATOM 726 C C . PHE A 1 92 ? 12.435 -15.080 -2.467 1.00 75.88 92 PHE A C 1
ATOM 728 O O . PHE A 1 92 ? 12.279 -16.194 -1.975 1.00 75.88 92 PHE A O 1
ATOM 735 N N . ILE A 1 93 ? 11.979 -13.971 -1.870 1.00 81.81 93 ILE A N 1
ATOM 736 C CA . ILE A 1 93 ? 11.107 -13.991 -0.678 1.00 81.81 93 ILE A CA 1
ATOM 737 C C . ILE A 1 93 ? 9.636 -13.748 -1.015 1.00 81.81 93 ILE A C 1
ATOM 739 O O . ILE A 1 93 ? 8.838 -13.565 -0.100 1.00 81.81 93 ILE A O 1
ATOM 743 N N . HIS A 1 94 ? 9.280 -13.688 -2.302 1.00 86.75 94 HIS A N 1
ATOM 744 C CA . HIS A 1 94 ? 7.960 -13.269 -2.767 1.00 86.75 94 HIS A CA 1
ATOM 745 C C . HIS A 1 94 ? 7.543 -11.926 -2.143 1.00 86.75 94 HIS A C 1
ATOM 747 O O . HIS A 1 94 ? 6.499 -11.825 -1.499 1.00 86.75 94 HIS A O 1
ATOM 753 N N . TYR A 1 95 ? 8.394 -10.898 -2.301 1.00 92.50 95 TYR A N 1
ATOM 754 C CA . TYR A 1 95 ? 8.195 -9.569 -1.701 1.00 92.50 95 TYR A CA 1
ATOM 755 C C . TYR A 1 95 ? 6.783 -9.027 -1.938 1.00 92.50 95 TYR A C 1
ATOM 757 O O . TYR A 1 95 ? 6.145 -8.544 -1.010 1.00 92.50 95 TYR A O 1
ATOM 765 N N . ASP A 1 96 ? 6.285 -9.187 -3.158 1.00 90.94 96 ASP A N 1
ATOM 766 C CA . ASP A 1 96 ? 4.927 -8.839 -3.550 1.00 90.94 96 ASP A CA 1
ATOM 767 C C . ASP A 1 96 ? 3.857 -9.471 -2.641 1.00 90.94 96 ASP A C 1
ATOM 769 O O . ASP A 1 96 ? 3.095 -8.780 -1.963 1.00 90.94 96 ASP A O 1
ATOM 773 N N . LYS A 1 97 ? 3.916 -10.791 -2.454 1.00 94.25 97 LYS A N 1
ATOM 774 C CA . LYS A 1 97 ? 2.984 -11.519 -1.583 1.00 94.25 97 LYS A CA 1
ATOM 775 C C . LYS A 1 97 ? 3.091 -11.075 -0.122 1.00 94.25 97 LYS A C 1
ATOM 777 O O . LYS A 1 97 ? 2.078 -10.971 0.571 1.00 94.25 97 LYS A O 1
ATOM 782 N N . PHE A 1 98 ? 4.288 -10.723 0.355 1.00 94.25 98 PHE A N 1
ATOM 783 C CA . PHE A 1 98 ? 4.453 -10.106 1.677 1.00 94.25 98 PHE A CA 1
ATOM 784 C C . PHE A 1 98 ? 3.744 -8.744 1.779 1.00 94.25 98 PHE A C 1
ATOM 786 O O . PHE A 1 98 ? 3.072 -8.479 2.783 1.00 94.25 98 PHE A O 1
ATOM 793 N N . VAL A 1 99 ? 3.850 -7.896 0.750 1.00 95.06 99 VAL A N 1
ATOM 794 C CA . VAL A 1 99 ? 3.132 -6.613 0.686 1.00 95.06 99 VAL A CA 1
ATOM 795 C C . VAL A 1 99 ? 1.619 -6.838 0.715 1.00 95.06 99 VAL A C 1
ATOM 797 O O . VAL A 1 99 ? 0.929 -6.148 1.469 1.00 95.06 99 VAL A O 1
ATOM 800 N N . HIS A 1 100 ? 1.104 -7.844 0.003 1.00 95.69 100 HIS A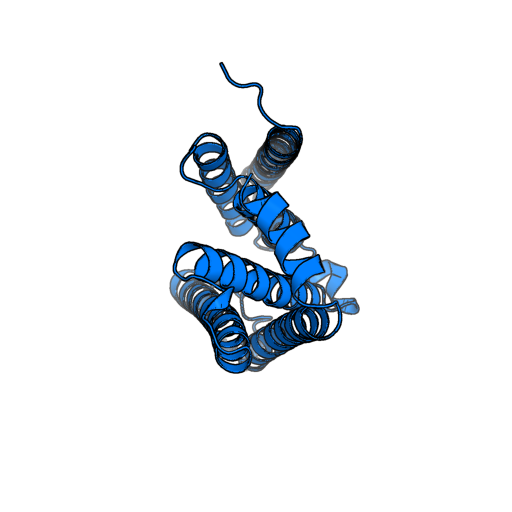 N 1
ATOM 801 C CA . HIS A 1 100 ? -0.321 -8.191 0.024 1.00 95.69 100 HIS A CA 1
ATOM 802 C C . HIS A 1 100 ? -0.791 -8.745 1.379 1.00 95.69 100 HIS A C 1
ATOM 804 O O . HIS A 1 100 ? -1.858 -8.357 1.858 1.00 95.69 100 HIS A O 1
ATOM 810 N N . VAL A 1 101 ? 0.009 -9.562 2.075 1.00 96.75 101 VAL A N 1
ATOM 811 C CA . VAL A 1 101 ? -0.291 -9.973 3.465 1.00 96.75 101 VAL A CA 1
ATOM 812 C C . VAL A 1 101 ? -0.368 -8.753 4.388 1.00 96.75 101 VAL A C 1
ATOM 814 O O . VAL A 1 101 ? -1.301 -8.623 5.189 1.00 96.75 101 VAL A O 1
ATOM 817 N N . TYR A 1 102 ? 0.586 -7.829 4.269 1.00 93.88 102 TYR A N 1
ATOM 818 C CA . TYR A 1 102 ? 0.571 -6.587 5.037 1.00 93.88 102 TYR A CA 1
ATOM 819 C C . TYR A 1 102 ? -0.661 -5.730 4.705 1.00 93.88 102 TYR A C 1
ATOM 821 O O . TYR A 1 102 ? -1.317 -5.208 5.612 1.00 93.88 102 TYR A O 1
ATOM 829 N N . PHE A 1 103 ? -1.041 -5.638 3.430 1.00 95.06 103 PHE A N 1
ATOM 830 C CA . PHE A 1 103 ? -2.248 -4.938 2.996 1.00 95.06 103 PHE A CA 1
ATOM 831 C C . PHE A 1 103 ? -3.518 -5.547 3.602 1.00 95.06 103 PHE A C 1
ATOM 833 O O . PHE A 1 103 ? -4.332 -4.825 4.174 1.00 95.06 103 PHE A O 1
ATOM 840 N N . GLY A 1 104 ? -3.648 -6.873 3.598 1.00 96.94 104 GLY A N 1
ATOM 841 C CA . GLY A 1 104 ? -4.808 -7.556 4.169 1.00 96.94 104 GLY A CA 1
ATOM 842 C C . GLY A 1 104 ? -4.983 -7.321 5.660 1.00 96.94 104 GLY A C 1
ATOM 843 O O . GLY A 1 104 ? -6.064 -6.927 6.112 1.00 96.94 104 GLY A O 1
ATOM 844 N N . TYR A 1 105 ? -3.908 -7.467 6.440 1.00 94.94 105 TYR A N 1
ATOM 845 C CA . TYR A 1 105 ? -3.942 -7.211 7.887 1.00 94.94 105 TYR A CA 1
ATOM 846 C C . TYR A 1 105 ? -4.454 -5.798 8.190 1.00 94.94 105 TYR A C 1
ATOM 848 O O . TYR A 1 105 ? -5.221 -5.549 9.123 1.00 94.94 105 TYR A O 1
ATOM 856 N N . THR A 1 106 ? -4.043 -4.847 7.369 1.00 91.38 106 THR A N 1
ATOM 857 C CA . THR A 1 106 ? -4.189 -3.432 7.668 1.00 91.38 106 THR A CA 1
ATOM 858 C C . THR A 1 106 ? -5.455 -2.830 7.090 1.00 91.38 106 THR A C 1
ATOM 860 O O . THR A 1 106 ? -6.103 -2.040 7.775 1.00 91.38 106 THR A O 1
ATOM 863 N N . ALA A 1 107 ? -5.895 -3.280 5.916 1.00 94.50 107 ALA A N 1
ATOM 864 C CA . ALA A 1 107 ? -7.239 -3.038 5.413 1.00 94.50 107 ALA A CA 1
ATOM 865 C C . ALA A 1 107 ? -8.288 -3.559 6.409 1.00 94.50 107 ALA A C 1
ATOM 867 O O . ALA A 1 107 ? -9.265 -2.868 6.692 1.00 94.50 107 ALA A O 1
ATOM 868 N N . THR A 1 108 ? -8.043 -4.717 7.032 1.00 95.44 108 THR A N 1
ATOM 869 C CA . THR A 1 108 ? -8.911 -5.258 8.093 1.00 95.44 108 THR A CA 1
ATOM 870 C C . THR A 1 108 ? -8.950 -4.340 9.317 1.00 95.44 108 THR A C 1
ATOM 872 O O . THR A 1 108 ? -10.028 -4.025 9.829 1.00 95.44 108 THR A O 1
ATOM 875 N N . PHE A 1 109 ? -7.790 -3.841 9.757 1.00 90.88 109 PHE A N 1
ATOM 876 C CA . PHE A 1 109 ? -7.711 -2.859 10.840 1.00 90.88 109 PHE A CA 1
ATOM 877 C C . PHE A 1 109 ? -8.451 -1.551 10.509 1.00 90.88 109 PHE A C 1
ATOM 879 O O . PHE A 1 109 ? -9.208 -1.035 11.334 1.00 90.88 109 PHE A O 1
ATOM 886 N N . VAL A 1 110 ? -8.275 -1.021 9.297 1.00 89.56 110 VAL A N 1
ATOM 887 C CA . VAL A 1 110 ? -8.983 0.176 8.820 1.00 89.56 110 VAL A CA 1
ATOM 888 C C . VAL A 1 110 ? -10.492 -0.068 8.775 1.00 89.56 110 VAL A C 1
ATOM 890 O O . VAL A 1 110 ? -11.251 0.792 9.224 1.00 89.56 110 VAL A O 1
ATOM 893 N N . GLY A 1 111 ? -10.933 -1.247 8.331 1.00 92.81 111 GLY A N 1
ATOM 894 C CA . GLY A 1 111 ? -12.333 -1.664 8.386 1.00 92.81 111 GLY A CA 1
ATOM 895 C C . GLY A 1 111 ? -12.888 -1.608 9.811 1.00 92.81 111 GLY A C 1
ATOM 896 O O . GLY A 1 111 ? -13.942 -1.011 10.039 1.00 92.81 111 GLY A O 1
ATOM 897 N N . LEU A 1 112 ? -12.144 -2.125 10.795 1.00 91.00 112 LEU A N 1
ATOM 898 C CA . LEU A 1 112 ? -12.531 -2.044 12.209 1.00 91.00 112 LEU A CA 1
ATOM 899 C C . LEU A 1 112 ? -12.651 -0.588 12.688 1.00 91.00 112 LEU A C 1
ATOM 901 O O . LEU A 1 112 ? -13.616 -0.234 13.370 1.00 91.00 112 LEU A O 1
ATOM 905 N N . LEU A 1 113 ? -11.702 0.277 12.310 1.00 86.94 113 LEU A N 1
ATOM 906 C CA . LEU A 1 113 ? -11.751 1.702 12.647 1.00 86.94 113 LEU A CA 1
ATOM 907 C C . LEU A 1 113 ? -12.970 2.398 12.039 1.00 86.94 113 LEU A C 1
ATOM 909 O O . LEU A 1 113 ? -13.634 3.170 12.732 1.00 86.94 113 LEU A O 1
ATOM 913 N N . ILE A 1 114 ? -13.276 2.131 10.769 1.00 88.62 114 ILE A N 1
ATOM 914 C CA . ILE A 1 114 ? -14.451 2.691 10.093 1.00 88.62 114 ILE A CA 1
ATOM 915 C C . ILE A 1 114 ? -15.723 2.229 10.804 1.00 88.62 114 ILE A C 1
ATOM 917 O O . ILE A 1 114 ? -16.537 3.066 11.196 1.00 88.62 114 ILE A O 1
ATOM 921 N N . MET A 1 115 ? -15.857 0.928 11.066 1.00 90.25 115 MET A N 1
ATOM 922 C CA . MET A 1 115 ? -17.006 0.373 11.780 1.00 90.25 115 MET A CA 1
ATOM 923 C C . MET A 1 115 ? -17.196 1.024 13.155 1.00 90.25 115 MET A C 1
ATOM 925 O O . MET A 1 115 ? -18.317 1.388 13.513 1.00 90.25 115 MET A O 1
ATOM 929 N N . SER A 1 116 ? -16.103 1.254 13.889 1.00 86.06 116 SER A N 1
ATOM 930 C CA . SER A 1 116 ? -16.141 1.891 15.212 1.00 86.06 116 SER A CA 1
ATOM 931 C C . SER A 1 116 ? -16.575 3.357 15.201 1.00 86.06 116 SER A C 1
ATOM 933 O O . SER A 1 116 ? -17.038 3.867 16.219 1.00 86.06 116 SER A O 1
ATOM 935 N N . LYS A 1 117 ? -16.430 4.042 14.061 1.00 84.88 117 LYS A N 1
ATOM 936 C CA . LYS A 1 117 ? -16.906 5.419 13.875 1.00 84.88 117 LYS A CA 1
ATOM 937 C C . LYS A 1 117 ? -18.364 5.473 13.439 1.00 84.88 117 LYS A C 1
ATOM 939 O O . LYS A 1 117 ? -19.041 6.453 13.733 1.00 84.88 117 LYS A O 1
ATOM 944 N N . LEU A 1 118 ? -18.825 4.453 12.720 1.00 88.44 118 LEU A N 1
ATOM 945 C CA . LEU A 1 118 ? -20.183 4.391 12.180 1.00 88.44 118 LEU A CA 1
ATOM 946 C C . LEU A 1 118 ? -21.175 3.737 13.144 1.00 88.44 118 LEU A C 1
ATOM 948 O O . LEU A 1 118 ? -22.374 3.980 13.045 1.00 88.44 118 LEU A O 1
ATOM 952 N N . THR A 1 119 ? -20.693 2.908 14.070 1.00 88.19 119 THR A N 1
ATOM 953 C CA . THR A 1 119 ? -21.540 2.095 14.947 1.00 88.19 119 THR A CA 1
ATOM 954 C C . THR A 1 119 ? -21.037 2.102 16.386 1.00 88.19 119 THR A C 1
ATOM 956 O O . THR A 1 119 ? -19.851 2.293 16.663 1.00 88.19 119 THR A O 1
ATOM 959 N N . LYS A 1 120 ? -21.942 1.843 17.333 1.00 85.56 120 LYS A N 1
ATOM 960 C CA . LYS A 1 120 ? -21.564 1.573 18.721 1.00 85.56 120 LYS A CA 1
ATOM 961 C C . LYS A 1 120 ? -21.100 0.127 18.843 1.00 85.56 120 LYS A C 1
ATOM 963 O O . LYS A 1 120 ? -21.922 -0.779 18.955 1.00 85.56 120 LYS A O 1
ATOM 968 N N . MET A 1 121 ? -19.784 -0.077 18.869 1.00 83.38 121 MET A N 1
ATOM 969 C CA . MET A 1 121 ? -19.169 -1.412 18.906 1.00 83.38 121 MET A CA 1
ATOM 970 C C . MET A 1 121 ? -19.706 -2.319 20.024 1.00 83.38 121 MET A C 1
ATOM 972 O O . MET A 1 121 ? -19.838 -3.516 19.814 1.00 83.38 121 MET A O 1
ATOM 976 N N . SER A 1 122 ? -20.071 -1.764 21.187 1.00 80.56 122 SER A N 1
ATOM 977 C CA . SER A 1 122 ? -20.620 -2.527 22.322 1.00 80.56 122 SER A CA 1
ATOM 978 C C . SER A 1 122 ? -21.997 -3.146 22.073 1.00 80.56 122 SER A C 1
ATOM 980 O O . SER A 1 122 ? -22.407 -4.023 22.825 1.00 80.56 122 SER A O 1
ATOM 982 N N . GLU A 1 123 ? -22.728 -2.655 21.073 1.00 87.88 123 GLU A N 1
ATOM 983 C CA . GLU A 1 123 ? -24.062 -3.140 20.700 1.00 87.88 123 GLU A CA 1
ATOM 984 C C . GLU A 1 123 ? -23.992 -4.151 19.538 1.00 87.88 123 GLU A C 1
ATOM 986 O O . GLU A 1 123 ? -25.007 -4.732 19.164 1.00 87.88 123 GLU A O 1
ATOM 991 N N . GLN A 1 124 ? -22.807 -4.369 18.954 1.00 87.50 124 GLN A N 1
ATOM 992 C CA . GLN A 1 124 ? -22.632 -5.225 17.782 1.00 87.50 124 GLN A CA 1
ATOM 993 C C . GLN A 1 124 ? -22.271 -6.658 18.178 1.00 87.50 124 GLN A C 1
ATOM 995 O O . GLN A 1 124 ? -21.463 -6.898 19.074 1.00 87.50 124 GLN A O 1
ATOM 1000 N N . ASN A 1 125 ? -22.839 -7.634 17.465 1.00 90.75 125 ASN A N 1
ATOM 1001 C CA . ASN A 1 125 ? -22.445 -9.030 17.621 1.00 90.75 125 ASN A CA 1
ATOM 1002 C C . ASN A 1 125 ? -21.018 -9.237 17.083 1.00 90.75 125 ASN A C 1
ATOM 1004 O O . ASN A 1 125 ? -20.680 -8.784 15.989 1.00 90.75 125 ASN A O 1
ATOM 1008 N N . ARG A 1 126 ? -20.196 -9.990 17.818 1.00 87.81 126 ARG A N 1
ATOM 1009 C CA . ARG A 1 126 ? -18.815 -10.314 17.436 1.00 87.81 126 ARG A CA 1
ATOM 1010 C C . ARG A 1 126 ? -18.686 -10.913 16.032 1.00 87.81 126 ARG A C 1
ATOM 1012 O O . ARG A 1 126 ? -17.778 -10.540 15.296 1.00 87.81 126 ARG A O 1
ATOM 1019 N N . LEU A 1 127 ? -19.584 -11.822 15.655 1.00 92.88 127 LEU A N 1
ATOM 1020 C CA . LEU A 1 127 ? -19.604 -12.427 14.324 1.00 92.88 127 LEU A CA 1
ATOM 1021 C C . LEU A 1 127 ? -19.851 -11.373 13.242 1.00 92.88 127 LEU A C 1
ATOM 1023 O O . LEU A 1 127 ? -19.188 -11.396 12.211 1.00 92.88 127 LEU A O 1
ATOM 1027 N N . PHE A 1 128 ? -20.748 -10.418 13.496 1.00 94.19 128 PHE A N 1
ATOM 1028 C CA . PHE A 1 128 ? -21.013 -9.324 12.566 1.00 94.19 128 PHE A CA 1
ATOM 1029 C C . PHE A 1 128 ? -19.778 -8.436 12.368 1.00 94.19 128 PHE A C 1
ATOM 1031 O O . PHE A 1 128 ? -19.435 -8.124 11.232 1.00 94.19 128 PHE A O 1
ATOM 1038 N N . ILE A 1 129 ? -19.059 -8.107 13.449 1.00 92.94 129 ILE A N 1
ATOM 1039 C CA . ILE A 1 129 ? -17.799 -7.349 13.370 1.00 92.94 129 ILE A CA 1
ATOM 1040 C C . ILE A 1 129 ? -16.778 -8.095 12.507 1.00 92.94 129 ILE A C 1
ATOM 1042 O O . ILE A 1 129 ? -16.204 -7.506 11.595 1.00 92.94 129 ILE A O 1
ATOM 1046 N N . ILE A 1 130 ? -16.577 -9.392 12.767 1.00 94.81 130 ILE A N 1
ATOM 1047 C CA . ILE A 1 130 ? -15.623 -10.229 12.024 1.00 94.81 130 ILE A CA 1
ATOM 1048 C C . ILE A 1 130 ? -15.988 -10.290 10.537 1.00 94.81 130 ILE A C 1
ATOM 1050 O O . ILE A 1 130 ? -15.125 -10.070 9.690 1.00 94.81 130 ILE A O 1
ATOM 1054 N N . LEU A 1 131 ? -17.259 -10.541 10.210 1.00 97.44 131 LEU A N 1
ATOM 1055 C CA . LEU A 1 131 ? -17.723 -10.594 8.822 1.00 97.44 131 LEU A CA 1
ATOM 1056 C C . LEU A 1 131 ? -17.558 -9.248 8.114 1.00 97.44 131 LEU A C 1
ATOM 1058 O O . LEU A 1 131 ? -17.148 -9.222 6.953 1.00 97.44 131 LEU A O 1
ATOM 1062 N N . PHE A 1 132 ? -17.829 -8.139 8.806 1.00 96.88 132 PHE A N 1
ATOM 1063 C CA . PHE A 1 132 ? -17.652 -6.801 8.252 1.00 96.88 132 PHE A CA 1
ATOM 1064 C C . PHE A 1 132 ? -16.184 -6.524 7.916 1.00 96.88 132 PHE A C 1
ATOM 1066 O O . PHE A 1 132 ? -15.878 -6.185 6.775 1.00 96.88 132 PHE A O 1
ATOM 1073 N N . ILE A 1 133 ? -15.267 -6.691 8.875 1.00 96.12 133 ILE A N 1
ATOM 1074 C CA . ILE A 1 133 ? -13.846 -6.367 8.662 1.00 96.12 133 ILE A CA 1
ATOM 1075 C C . ILE A 1 133 ? -13.187 -7.312 7.651 1.00 96.12 133 ILE A C 1
ATOM 1077 O O . ILE A 1 133 ? -12.356 -6.866 6.861 1.00 96.12 133 ILE A O 1
ATOM 1081 N N . PHE A 1 134 ? -13.604 -8.584 7.629 1.00 98.31 134 PHE A N 1
ATOM 1082 C CA . PHE A 1 134 ? -13.194 -9.551 6.614 1.00 98.31 134 PHE A CA 1
ATOM 1083 C C . PHE A 1 134 ? -13.624 -9.082 5.220 1.00 98.31 134 PHE A C 1
ATOM 1085 O O . PHE A 1 134 ? -12.787 -8.877 4.344 1.00 98.31 134 PHE A O 1
ATOM 1092 N N . SER A 1 135 ? -14.921 -8.819 5.040 1.00 98.25 135 SER A N 1
ATOM 1093 C CA . SER A 1 135 ? -15.479 -8.396 3.750 1.00 98.25 135 SER A CA 1
ATOM 1094 C C . SER A 1 135 ? -14.896 -7.063 3.284 1.00 98.25 135 SER A C 1
ATOM 1096 O O . SER A 1 135 ? -14.610 -6.898 2.103 1.00 98.25 135 SER A O 1
ATOM 1098 N N . PHE A 1 136 ? -14.668 -6.124 4.206 1.00 97.81 136 PHE A N 1
ATOM 1099 C CA . PHE A 1 136 ? -14.051 -4.834 3.907 1.00 97.81 136 PHE A CA 1
ATOM 1100 C C . PHE A 1 136 ? -12.630 -4.998 3.353 1.00 97.81 136 PHE A C 1
ATOM 1102 O O . PHE A 1 136 ? -12.273 -4.353 2.365 1.00 97.81 136 PHE A O 1
ATOM 1109 N N . SER A 1 137 ? -11.825 -5.874 3.962 1.00 98.12 137 SER A N 1
ATOM 1110 C CA . SER A 1 137 ? -10.468 -6.146 3.488 1.00 98.12 137 SER A CA 1
ATOM 1111 C C . SER A 1 137 ? -10.468 -6.784 2.099 1.00 98.12 137 SER A C 1
ATOM 1113 O O . SER A 1 137 ? -9.774 -6.281 1.218 1.00 98.12 137 SER A O 1
ATOM 1115 N N . LEU A 1 138 ? -11.286 -7.818 1.870 1.00 98.12 138 LEU A N 1
ATOM 1116 C CA . LEU A 1 138 ? -11.374 -8.473 0.559 1.00 98.12 138 LEU A CA 1
ATOM 1117 C C . LEU A 1 138 ? -11.921 -7.536 -0.526 1.00 98.12 138 LEU A C 1
ATOM 1119 O O . LEU A 1 138 ? -11.415 -7.541 -1.643 1.00 98.12 138 LEU A O 1
ATOM 1123 N N . MET A 1 139 ? -12.918 -6.707 -0.206 1.00 98.12 139 MET A N 1
ATOM 1124 C CA . MET A 1 139 ? -13.439 -5.695 -1.130 1.00 98.12 139 MET A CA 1
ATOM 1125 C C . MET A 1 139 ? -12.344 -4.704 -1.533 1.00 98.12 139 MET A C 1
ATOM 1127 O O . MET A 1 139 ? -12.216 -4.377 -2.708 1.00 98.12 139 MET A O 1
ATOM 1131 N N . THR A 1 140 ? -11.551 -4.230 -0.569 1.00 96.38 140 THR A N 1
ATOM 1132 C CA . THR A 1 140 ? -10.468 -3.277 -0.844 1.00 96.38 140 THR A CA 1
ATOM 1133 C C . THR A 1 140 ? -9.388 -3.912 -1.725 1.00 96.38 140 THR A C 1
ATOM 1135 O O . THR A 1 140 ? -8.926 -3.267 -2.662 1.00 96.38 140 THR A O 1
ATOM 1138 N N . ALA A 1 141 ? -9.035 -5.176 -1.474 1.00 96.50 141 ALA A N 1
ATOM 1139 C CA . ALA A 1 141 ? -8.112 -5.928 -2.322 1.00 96.50 141 ALA A CA 1
ATOM 1140 C C . ALA A 1 141 ? -8.659 -6.107 -3.744 1.00 96.50 141 ALA A C 1
ATOM 1142 O O . ALA A 1 141 ? -7.979 -5.767 -4.700 1.00 96.50 141 ALA A O 1
ATOM 1143 N N . ALA A 1 142 ? -9.925 -6.503 -3.897 1.00 97.25 142 ALA A N 1
ATOM 1144 C CA . ALA A 1 142 ? -10.542 -6.645 -5.215 1.00 97.25 142 ALA A CA 1
ATOM 1145 C C . ALA A 1 142 ? -10.553 -5.326 -6.011 1.00 97.25 142 ALA A C 1
ATOM 1147 O O . ALA A 1 142 ? -10.324 -5.327 -7.217 1.00 97.25 142 ALA A O 1
ATOM 1148 N N . VAL A 1 143 ? -10.793 -4.188 -5.345 1.00 96.69 143 VAL A N 1
ATOM 1149 C CA . VAL A 1 143 ? -10.698 -2.865 -5.984 1.00 96.69 143 VAL A CA 1
ATOM 1150 C C . VAL A 1 143 ? -9.275 -2.582 -6.463 1.00 96.69 143 VAL A C 1
ATOM 1152 O O . VAL A 1 143 ? -9.115 -2.020 -7.543 1.00 96.69 143 VAL A O 1
ATOM 1155 N N . TRP A 1 144 ? -8.258 -2.968 -5.689 1.00 93.81 144 TRP A N 1
ATOM 1156 C CA . TRP A 1 144 ? -6.861 -2.818 -6.091 1.00 93.81 144 TRP A CA 1
ATOM 1157 C C . TRP A 1 144 ? -6.533 -3.655 -7.333 1.00 93.81 144 TRP A C 1
ATOM 1159 O O . TRP A 1 144 ? -6.072 -3.099 -8.326 1.00 93.81 144 TRP A O 1
ATOM 1169 N N . GLU A 1 145 ? -6.908 -4.935 -7.345 1.00 94.25 145 GLU A N 1
ATOM 1170 C CA . GLU A 1 145 ? -6.714 -5.818 -8.507 1.00 94.25 145 GLU A CA 1
ATOM 1171 C C . GLU A 1 145 ? -7.431 -5.298 -9.764 1.00 94.25 145 GLU A C 1
ATOM 1173 O O . GLU A 1 145 ? -6.934 -5.419 -10.883 1.00 94.25 145 GLU A O 1
ATOM 1178 N N . PHE A 1 146 ? -8.600 -4.662 -9.613 1.00 95.00 146 PHE A N 1
ATOM 1179 C CA . PHE A 1 146 ? -9.274 -4.016 -10.742 1.00 95.00 146 PHE A CA 1
ATOM 1180 C C . PHE A 1 146 ? -8.517 -2.798 -11.271 1.00 95.00 146 PHE A C 1
ATOM 1182 O O . PHE A 1 146 ? -8.544 -2.554 -12.481 1.00 95.00 146 PHE A O 1
ATOM 1189 N N . ILE A 1 147 ? -7.859 -2.029 -10.400 1.00 92.12 147 ILE A N 1
ATOM 1190 C CA . ILE A 1 147 ? -7.020 -0.898 -10.811 1.00 92.12 147 ILE A CA 1
ATOM 1191 C C . ILE A 1 147 ? -5.810 -1.410 -11.594 1.00 92.12 147 ILE A C 1
ATOM 1193 O O . ILE A 1 147 ? -5.530 -0.865 -12.660 1.00 92.12 147 ILE A O 1
ATOM 1197 N N . GLU A 1 148 ? -5.151 -2.465 -11.119 1.00 90.12 148 GLU A N 1
ATOM 1198 C CA . GLU A 1 148 ? -4.012 -3.095 -11.799 1.00 90.12 148 GLU A CA 1
ATOM 1199 C C . GLU A 1 148 ? -4.404 -3.669 -13.158 1.00 90.12 148 GLU A C 1
ATOM 1201 O O . GLU A 1 148 ? -3.834 -3.278 -14.176 1.00 90.12 148 GLU A O 1
ATOM 1206 N N . PHE A 1 149 ? -5.472 -4.470 -13.211 1.00 91.44 149 PHE A N 1
ATOM 1207 C CA . PHE A 1 149 ? -6.006 -4.985 -14.472 1.00 91.44 149 PHE A CA 1
ATOM 1208 C C . PHE A 1 149 ? -6.331 -3.859 -15.460 1.00 91.44 149 PHE A C 1
ATOM 1210 O O . PHE A 1 149 ? -5.996 -3.928 -16.643 1.00 91.44 149 PHE A O 1
ATOM 1217 N N . THR A 1 150 ? -6.987 -2.798 -14.984 1.00 91.44 150 THR A N 1
ATOM 1218 C CA . THR A 1 150 ? -7.324 -1.648 -15.831 1.00 91.44 150 THR A CA 1
ATOM 1219 C C . THR A 1 150 ? -6.061 -0.936 -16.316 1.00 91.44 150 THR A C 1
ATOM 1221 O O . THR A 1 150 ? -5.987 -0.560 -17.486 1.00 91.44 150 THR A O 1
ATOM 1224 N N . GLY A 1 151 ? -5.058 -0.783 -15.449 1.00 88.81 151 GLY A N 1
ATOM 1225 C CA . GLY A 1 151 ? -3.759 -0.211 -15.786 1.00 88.81 151 GLY A CA 1
ATOM 1226 C C . GLY A 1 151 ? -3.039 -1.014 -16.867 1.00 88.81 151 GLY A C 1
ATOM 1227 O O . GLY A 1 151 ? -2.667 -0.448 -17.896 1.00 88.81 151 GLY A O 1
ATOM 1228 N N . ASP A 1 152 ? -2.964 -2.334 -16.699 1.00 88.06 152 ASP A N 1
ATOM 1229 C CA . ASP A 1 152 ? -2.334 -3.251 -17.651 1.00 88.06 152 ASP A CA 1
ATOM 1230 C C . ASP A 1 152 ? -3.007 -3.208 -19.027 1.00 88.06 152 ASP A C 1
ATOM 1232 O O . ASP A 1 152 ? -2.335 -3.310 -20.053 1.00 88.06 152 ASP A O 1
ATOM 1236 N N . LYS A 1 153 ? -4.329 -2.992 -19.085 1.00 88.25 153 LYS A N 1
ATOM 1237 C CA . LYS A 1 153 ? -5.052 -2.848 -20.360 1.00 88.25 153 LYS A CA 1
ATOM 1238 C C . LYS A 1 153 ? -4.921 -1.474 -21.008 1.00 88.25 153 LYS A C 1
ATOM 1240 O O . LYS A 1 153 ? -4.939 -1.404 -22.235 1.00 88.25 153 LYS A O 1
ATOM 1245 N N . LEU A 1 154 ? -4.833 -0.396 -20.230 1.00 89.62 154 LEU A N 1
ATOM 1246 C CA . LEU A 1 154 ? -4.803 0.969 -20.769 1.00 89.62 154 LEU A CA 1
ATOM 1247 C C . LEU A 1 154 ? -3.391 1.476 -21.073 1.00 89.62 154 LEU A C 1
ATOM 1249 O O . LEU A 1 154 ? -3.228 2.296 -21.975 1.00 89.62 154 LEU A O 1
ATOM 1253 N N . PHE A 1 155 ? -2.390 1.010 -20.328 1.00 85.56 155 PHE A N 1
ATOM 1254 C CA . PHE A 1 155 ? -1.023 1.534 -20.371 1.00 85.56 155 PHE A CA 1
ATOM 1255 C C . PHE A 1 155 ? 0.025 0.474 -20.732 1.00 85.56 155 PHE A C 1
ATOM 1257 O O . PHE A 1 155 ? 1.215 0.760 -20.656 1.00 85.56 155 PHE A O 1
ATOM 1264 N N . ASP A 1 156 ? -0.416 -0.727 -21.125 1.00 83.00 156 ASP A N 1
ATOM 1265 C CA . ASP A 1 156 ? 0.429 -1.879 -21.476 1.00 83.00 156 ASP A CA 1
ATOM 1266 C C . ASP A 1 156 ? 1.443 -2.268 -20.383 1.00 83.00 156 ASP A C 1
ATOM 1268 O O . ASP A 1 156 ? 2.511 -2.820 -20.650 1.00 83.00 156 ASP A O 1
ATOM 1272 N N . THR A 1 157 ? 1.090 -2.019 -19.121 1.00 84.06 157 THR A N 1
ATOM 1273 C CA . THR A 1 157 ? 1.890 -2.425 -17.963 1.00 84.06 157 THR A CA 1
ATOM 1274 C C . THR A 1 157 ? 1.790 -3.936 -17.703 1.00 84.06 157 THR A C 1
ATOM 1276 O O . THR A 1 157 ? 1.120 -4.680 -18.431 1.00 84.06 157 THR A O 1
ATOM 1279 N N . VAL A 1 158 ? 2.547 -4.410 -16.712 1.00 85.19 158 VAL A N 1
ATOM 1280 C CA . VAL A 1 158 ? 2.606 -5.816 -16.267 1.00 85.19 158 VAL A CA 1
ATOM 1281 C C . VAL A 1 158 ? 2.507 -5.894 -14.741 1.00 85.19 158 VAL A C 1
ATOM 1283 O O . VAL A 1 158 ? 3.321 -6.528 -14.075 1.00 85.19 158 VAL A O 1
ATOM 1286 N N . THR A 1 159 ? 1.556 -5.150 -14.174 1.00 85.25 159 THR A N 1
ATOM 1287 C CA . THR A 1 159 ? 1.363 -5.061 -12.719 1.00 85.25 159 THR A CA 1
ATOM 1288 C C . THR A 1 159 ? 0.831 -6.362 -12.137 1.00 85.25 159 THR A C 1
ATOM 1290 O O . THR A 1 159 ? 1.312 -6.776 -11.091 1.00 85.25 159 THR A O 1
ATOM 1293 N N . GLN A 1 160 ? -0.011 -7.085 -12.878 1.00 84.75 160 GLN A N 1
ATOM 1294 C CA . GLN A 1 160 ? -0.533 -8.394 -12.475 1.00 84.75 160 GLN A CA 1
ATOM 1295 C C . GLN A 1 160 ? 0.452 -9.554 -12.726 1.00 84.75 160 GLN A C 1
ATOM 1297 O O . GLN A 1 160 ? 0.041 -10.697 -12.912 1.00 84.75 160 GLN A O 1
ATOM 1302 N N . GLY A 1 161 ? 1.756 -9.271 -12.789 1.00 80.44 161 GLY A N 1
ATOM 1303 C CA . GLY A 1 161 ? 2.810 -10.271 -12.930 1.00 80.44 161 GLY A CA 1
ATOM 1304 C C . GLY A 1 161 ? 3.482 -10.342 -14.307 1.00 80.44 161 GLY A C 1
ATOM 1305 O O . GLY A 1 161 ? 3.138 -9.606 -15.237 1.00 80.44 161 GLY A O 1
ATOM 1306 N N . PRO A 1 162 ? 4.494 -11.219 -14.449 1.00 76.88 162 PRO A N 1
ATOM 1307 C CA . PRO A 1 162 ? 5.332 -11.277 -15.637 1.00 76.88 162 PRO A CA 1
ATOM 1308 C C . PRO A 1 162 ? 4.526 -11.642 -16.888 1.00 76.88 162 PRO A C 1
ATOM 1310 O O . PRO A 1 162 ? 3.751 -12.598 -16.911 1.00 76.88 162 PRO A O 1
ATOM 1313 N N . ALA A 1 163 ? 4.760 -10.886 -17.959 1.00 79.00 163 ALA A N 1
ATOM 1314 C CA . ALA A 1 163 ? 4.184 -11.171 -19.261 1.00 79.00 163 ALA A CA 1
ATOM 1315 C C . ALA A 1 163 ? 4.917 -12.322 -19.959 1.00 79.00 163 ALA A C 1
ATOM 1317 O O . ALA A 1 163 ? 6.134 -12.286 -20.153 1.00 79.00 163 ALA A O 1
ATOM 1318 N N . PHE A 1 164 ? 4.149 -13.300 -20.424 1.00 81.75 164 PHE A N 1
ATOM 1319 C CA . PHE A 1 164 ? 4.599 -14.359 -21.316 1.00 81.75 164 PHE A CA 1
ATOM 1320 C C . PHE A 1 164 ? 4.131 -14.060 -22.735 1.00 81.75 164 PHE A C 1
ATOM 1322 O O . PHE A 1 164 ? 2.996 -13.638 -22.946 1.00 81.75 164 PHE A O 1
ATOM 1329 N N . TYR A 1 165 ? 4.989 -14.304 -23.721 1.00 83.31 165 TYR A N 1
ATOM 1330 C CA . TYR A 1 165 ? 4.630 -14.147 -25.126 1.00 83.31 165 TYR A CA 1
ATOM 1331 C C . TYR A 1 165 ? 4.470 -15.517 -25.769 1.00 83.31 165 TYR A C 1
ATOM 1333 O O . TYR A 1 165 ? 5.363 -16.364 -25.701 1.00 83.31 165 TYR A O 1
ATOM 1341 N N . THR A 1 166 ? 3.322 -15.743 -26.392 1.00 84.88 166 THR A N 1
ATOM 1342 C CA . THR A 1 166 ? 3.101 -16.924 -27.226 1.00 84.88 166 THR A CA 1
ATOM 1343 C C . THR A 1 166 ? 3.931 -16.854 -28.507 1.00 84.88 166 THR A C 1
ATOM 1345 O O . THR A 1 166 ? 4.417 -15.794 -28.901 1.00 84.88 166 THR A O 1
ATOM 1348 N N . TYR A 1 167 ? 4.057 -17.984 -29.208 1.00 84.44 167 TYR A N 1
ATOM 1349 C CA . TYR A 1 167 ? 4.760 -18.052 -30.495 1.00 84.44 167 TYR A CA 1
ATOM 1350 C C . TYR A 1 167 ? 4.187 -17.107 -31.570 1.00 84.44 167 TYR A C 1
ATOM 1352 O O . TYR A 1 167 ? 4.916 -16.715 -32.475 1.00 84.44 167 TYR A O 1
ATOM 1360 N N . ASP A 1 168 ? 2.909 -16.724 -31.475 1.00 88.44 168 ASP A N 1
ATOM 1361 C CA . ASP A 1 168 ? 2.252 -15.737 -32.347 1.00 88.44 168 ASP A CA 1
ATOM 1362 C C . ASP A 1 168 ? 2.340 -14.289 -31.818 1.00 88.44 168 ASP A C 1
ATOM 1364 O O . ASP A 1 168 ? 1.695 -13.393 -32.360 1.00 88.44 168 ASP A O 1
ATOM 1368 N N . GLY A 1 169 ? 3.142 -14.044 -30.775 1.00 81.69 169 GLY A N 1
ATOM 1369 C CA . GLY A 1 169 ? 3.447 -12.712 -30.250 1.00 81.69 169 GLY A CA 1
ATOM 1370 C C . GLY A 1 169 ? 2.388 -12.116 -29.320 1.00 81.69 169 GLY A C 1
ATOM 1371 O O . GLY A 1 169 ? 2.466 -10.931 -28.999 1.00 81.69 169 GLY A O 1
ATOM 1372 N N . ARG A 1 170 ? 1.395 -12.893 -28.867 1.00 81.69 170 ARG A N 1
ATOM 1373 C CA . ARG A 1 170 ? 0.378 -12.394 -27.928 1.00 81.69 170 ARG A CA 1
ATOM 1374 C C . ARG A 1 170 ? 0.932 -12.353 -26.509 1.00 81.69 170 ARG A C 1
ATOM 1376 O O . ARG A 1 170 ? 1.479 -13.340 -26.024 1.00 81.69 170 ARG A O 1
ATOM 1383 N N . LYS A 1 171 ? 0.716 -11.222 -25.836 1.00 81.81 171 LYS A N 1
ATOM 1384 C CA . LYS A 1 171 ? 1.016 -11.018 -24.416 1.00 81.81 171 LYS A CA 1
ATOM 1385 C C . LYS A 1 171 ? -0.034 -11.733 -23.557 1.00 81.81 171 LYS A C 1
ATOM 1387 O O . LYS A 1 171 ? -1.220 -11.408 -23.623 1.00 81.81 171 LYS A O 1
ATOM 1392 N N . ILE A 1 172 ? 0.405 -12.699 -22.761 1.00 80.81 172 ILE A N 1
ATOM 1393 C CA . ILE A 1 172 ? -0.381 -13.408 -21.751 1.00 80.81 172 ILE A CA 1
ATOM 1394 C C . ILE A 1 172 ? 0.157 -13.005 -20.383 1.00 80.81 172 ILE A C 1
ATOM 1396 O O . ILE A 1 172 ? 1.359 -13.070 -20.145 1.00 80.81 172 ILE A O 1
ATOM 1400 N N . ILE A 1 173 ? -0.739 -12.602 -19.491 1.00 80.25 173 ILE A N 1
ATOM 1401 C CA . ILE A 1 173 ? -0.428 -12.357 -18.082 1.00 80.25 173 ILE A CA 1
ATOM 1402 C C . ILE A 1 173 ? -1.065 -13.494 -17.285 1.00 80.25 173 ILE A C 1
ATOM 1404 O O . ILE A 1 173 ? -2.200 -13.887 -17.576 1.00 80.25 173 ILE A O 1
ATOM 1408 N N . ASP A 1 174 ? -0.318 -14.061 -16.340 1.00 79.75 174 ASP A N 1
ATOM 1409 C CA . ASP A 1 174 ? -0.803 -15.167 -15.522 1.00 79.75 174 ASP A CA 1
ATOM 1410 C C . ASP A 1 174 ? -1.856 -14.672 -14.523 1.00 79.75 174 ASP A C 1
ATOM 1412 O O . ASP A 1 174 ? -1.559 -13.956 -13.573 1.00 79.75 174 ASP A O 1
ATOM 1416 N N . VAL A 1 175 ? -3.105 -15.099 -14.720 1.00 75.88 175 VAL A N 1
ATOM 1417 C CA . VAL A 1 175 ? -4.223 -14.795 -13.809 1.00 75.88 175 VAL A CA 1
ATOM 1418 C C . VAL A 1 175 ? -3.972 -15.362 -12.401 1.00 75.88 175 VAL A C 1
ATOM 1420 O O . VAL A 1 175 ? -4.573 -14.903 -11.428 1.00 75.88 175 VAL A O 1
ATOM 1423 N N . GLY A 1 176 ? -3.086 -16.356 -12.281 1.00 84.88 176 GLY A N 1
ATOM 1424 C CA . GLY A 1 176 ? -2.647 -16.922 -11.014 1.00 84.88 176 GLY A CA 1
ATOM 1425 C C . GLY A 1 176 ? -2.047 -15.888 -10.065 1.00 84.88 176 GLY A C 1
ATOM 1426 O O . GLY A 1 176 ? -2.303 -15.987 -8.868 1.00 84.88 176 GLY A O 1
ATOM 1427 N N . GLU A 1 177 ? -1.337 -14.873 -10.564 1.00 87.38 177 GLU A N 1
ATOM 1428 C CA . GLU A 1 177 ? -0.685 -13.860 -9.721 1.00 87.38 177 GLU A CA 1
ATOM 1429 C C . GLU A 1 177 ? -1.706 -13.061 -8.907 1.00 87.38 177 GLU A C 1
ATOM 1431 O O . GLU A 1 177 ? -1.697 -13.152 -7.680 1.00 87.38 177 GLU A O 1
ATOM 1436 N N . THR A 1 178 ? -2.700 -12.462 -9.570 1.00 91.81 178 THR A N 1
ATOM 1437 C CA . THR A 1 178 ? -3.827 -11.784 -8.906 1.00 91.81 178 THR A CA 1
ATOM 1438 C C . THR A 1 178 ? -4.572 -12.697 -7.925 1.00 91.81 178 THR A C 1
ATOM 1440 O O . THR A 1 178 ? -5.010 -12.269 -6.855 1.00 91.81 178 THR A O 1
ATOM 1443 N N . MET A 1 179 ? -4.723 -13.991 -8.232 1.00 94.31 179 MET A N 1
ATOM 1444 C CA . MET A 1 179 ? -5.328 -14.925 -7.272 1.00 94.31 179 MET A CA 1
ATOM 1445 C C . MET A 1 179 ? -4.437 -15.140 -6.043 1.00 94.31 179 MET A C 1
ATOM 1447 O O . MET A 1 179 ? -4.947 -15.166 -4.919 1.00 94.31 179 MET A O 1
ATOM 1451 N N . PHE A 1 180 ? -3.121 -15.258 -6.221 1.00 94.25 180 PHE A N 1
ATOM 1452 C CA . PHE A 1 180 ? -2.177 -15.339 -5.110 1.00 94.25 180 PHE A CA 1
ATOM 1453 C C . PHE A 1 180 ? -2.125 -14.047 -4.291 1.00 94.25 180 PHE A C 1
ATOM 1455 O O . PHE A 1 180 ? -1.935 -14.129 -3.075 1.00 94.25 180 PHE A O 1
ATOM 1462 N N . ASP A 1 181 ? -2.376 -12.888 -4.890 1.00 94.62 181 ASP A N 1
ATOM 1463 C CA . ASP A 1 181 ? -2.480 -11.607 -4.185 1.00 94.62 181 ASP A CA 1
ATOM 1464 C C . ASP A 1 181 ? -3.731 -11.520 -3.323 1.00 94.62 181 ASP A C 1
ATOM 1466 O O . ASP A 1 181 ? -3.660 -11.182 -2.135 1.00 94.62 181 ASP A O 1
ATOM 1470 N N . MET A 1 182 ? -4.867 -11.970 -3.854 1.00 97.12 182 MET A N 1
ATOM 1471 C CA . MET A 1 182 ? -6.106 -12.096 -3.087 1.00 97.12 182 MET A CA 1
ATOM 1472 C C . MET A 1 182 ? -5.976 -13.104 -1.932 1.00 97.12 182 MET A C 1
ATOM 1474 O O . MET A 1 182 ? -6.480 -12.860 -0.826 1.00 97.12 182 MET A O 1
ATOM 1478 N N . ILE A 1 183 ? -5.273 -14.223 -2.145 1.00 97.56 183 ILE A N 1
ATOM 1479 C CA . ILE A 1 183 ? -4.987 -15.215 -1.095 1.00 97.56 183 ILE A CA 1
ATOM 1480 C C . ILE A 1 183 ? -4.058 -14.615 -0.035 1.00 97.56 183 ILE A C 1
ATOM 1482 O O . ILE A 1 183 ? -4.364 -14.696 1.156 1.00 97.56 183 ILE A O 1
ATOM 1486 N N . SER A 1 184 ? -2.968 -13.970 -0.450 1.00 97.50 184 SER A N 1
ATOM 1487 C CA . SER A 1 184 ? -2.017 -13.286 0.434 1.00 97.50 184 SER A CA 1
ATOM 1488 C C . SER A 1 184 ? -2.714 -12.234 1.295 1.00 97.50 184 SER A C 1
ATOM 1490 O O . SER A 1 184 ? -2.574 -12.237 2.521 1.00 97.50 184 SER A O 1
ATOM 1492 N N . ASN A 1 185 ? -3.566 -11.406 0.688 1.00 98.12 185 ASN A N 1
ATOM 1493 C CA . ASN A 1 185 ? -4.413 -10.465 1.412 1.00 98.12 185 ASN A CA 1
ATOM 1494 C C . ASN A 1 185 ? -5.291 -11.186 2.447 1.00 98.12 185 ASN A C 1
ATOM 1496 O O . ASN A 1 185 ? -5.301 -10.819 3.621 1.00 98.12 185 ASN A O 1
ATOM 1500 N N . THR A 1 186 ? -5.972 -12.261 2.045 1.00 98.50 186 THR A N 1
ATOM 1501 C CA . THR A 1 186 ? -6.835 -13.043 2.945 1.00 98.50 186 THR A CA 1
ATOM 1502 C C . THR A 1 186 ? -6.062 -13.616 4.139 1.00 98.50 186 THR A C 1
ATOM 1504 O O . THR A 1 186 ? -6.571 -13.606 5.262 1.00 98.50 186 THR A O 1
ATOM 1507 N N . VAL A 1 187 ? -4.815 -14.059 3.949 1.00 98.44 187 VAL A N 1
ATOM 1508 C CA . VAL A 1 187 ? -3.940 -14.501 5.050 1.00 98.44 187 VAL A CA 1
ATOM 1509 C C . VAL A 1 187 ? -3.703 -13.361 6.043 1.00 98.44 187 VAL A C 1
ATOM 1511 O O . VAL A 1 187 ? -3.893 -13.550 7.247 1.00 98.44 187 VAL A O 1
ATOM 1514 N N . GLY A 1 188 ? -3.369 -12.163 5.558 1.00 97.88 188 GLY A N 1
ATOM 1515 C CA . GLY A 1 188 ? -3.234 -10.966 6.392 1.00 97.88 188 GLY A CA 1
ATOM 1516 C C . GLY A 1 188 ? -4.499 -10.642 7.192 1.00 97.88 188 GLY A C 1
ATOM 1517 O O . GLY A 1 188 ? -4.437 -10.401 8.402 1.00 97.88 188 GLY A O 1
ATOM 1518 N N . THR A 1 189 ? -5.658 -10.698 6.533 1.00 98.19 189 THR A N 1
ATOM 1519 C CA . THR A 1 189 ? -6.979 -10.512 7.149 1.00 98.19 189 THR A CA 1
ATOM 1520 C C . THR A 1 189 ? -7.217 -11.504 8.285 1.00 98.19 189 THR A C 1
ATOM 1522 O O . THR A 1 189 ? -7.616 -11.112 9.385 1.00 98.19 189 THR A O 1
ATOM 1525 N N . ILE A 1 190 ? -6.936 -12.789 8.051 1.00 98.00 190 ILE A N 1
ATOM 1526 C CA . ILE A 1 190 ? -7.103 -13.846 9.053 1.00 98.00 190 ILE A CA 1
ATOM 1527 C C . ILE A 1 190 ? -6.172 -13.606 10.244 1.00 98.00 190 ILE A C 1
ATOM 1529 O O . ILE A 1 190 ? -6.634 -13.693 11.381 1.00 98.00 190 ILE A O 1
ATOM 1533 N N . ILE A 1 191 ? -4.905 -13.240 10.019 1.00 96.31 191 ILE A N 1
ATOM 1534 C CA . ILE A 1 191 ? -3.959 -12.917 11.103 1.00 96.31 191 ILE A CA 1
ATOM 1535 C C . ILE A 1 191 ? -4.530 -11.813 12.001 1.00 96.31 191 ILE A C 1
ATOM 1537 O O . ILE A 1 191 ? -4.561 -11.970 13.226 1.00 96.31 191 ILE A O 1
ATOM 1541 N N . PHE A 1 192 ? -5.044 -10.729 11.408 1.00 94.50 192 PHE A N 1
ATOM 1542 C CA . PHE A 1 192 ? -5.661 -9.645 12.173 1.00 94.50 192 PHE A CA 1
ATOM 1543 C C . PHE A 1 192 ? -6.890 -10.121 12.961 1.00 94.50 192 PHE A C 1
ATOM 1545 O O . PHE A 1 192 ? -7.040 -9.794 14.140 1.00 94.50 192 PHE A O 1
ATOM 1552 N N . ILE A 1 193 ? -7.770 -10.913 12.338 1.00 94.56 193 ILE A N 1
ATOM 1553 C CA . ILE A 1 193 ? -8.973 -11.447 12.994 1.00 94.56 193 ILE A CA 1
ATOM 1554 C C . ILE A 1 193 ? -8.599 -12.343 14.176 1.00 94.56 193 ILE A C 1
ATOM 1556 O O . ILE A 1 193 ? -9.177 -12.191 15.251 1.00 94.56 193 ILE A O 1
ATOM 1560 N N . LEU A 1 194 ? -7.624 -13.243 14.019 1.00 92.56 194 LEU A N 1
ATOM 1561 C CA . LEU A 1 194 ? -7.153 -14.098 15.110 1.00 92.56 194 LEU A CA 1
ATOM 1562 C C . LEU A 1 194 ? -6.603 -13.243 16.253 1.00 92.56 194 LEU A C 1
ATOM 1564 O O . LEU A 1 194 ? -6.978 -13.447 17.407 1.00 92.56 194 LEU A O 1
ATOM 1568 N N . GLN A 1 195 ? -5.795 -12.230 15.944 1.00 89.94 195 GLN A N 1
ATOM 1569 C CA . GLN A 1 195 ? -5.298 -11.289 16.942 1.00 89.94 195 GLN A CA 1
ATOM 1570 C C . GLN A 1 195 ? -6.443 -10.575 17.679 1.00 89.94 195 GLN A C 1
ATOM 1572 O O . GLN A 1 195 ? -6.450 -10.557 18.912 1.00 89.94 195 GLN A O 1
ATOM 1577 N N . TYR A 1 196 ? -7.430 -10.050 16.947 1.00 86.94 196 TYR A N 1
ATOM 1578 C CA . TYR A 1 196 ? -8.642 -9.437 17.501 1.00 86.94 196 TYR A CA 1
ATOM 1579 C C . TYR A 1 196 ? -9.440 -10.412 18.381 1.00 86.94 196 TYR A C 1
ATOM 1581 O O . TYR A 1 196 ? -10.029 -10.018 19.392 1.00 86.94 196 TYR A O 1
ATOM 1589 N N . VAL A 1 197 ? -9.450 -11.699 18.023 1.00 86.50 197 VAL A N 1
ATOM 1590 C CA . VAL A 1 197 ? -10.185 -12.724 18.759 1.00 86.50 197 VAL A CA 1
ATOM 1591 C C . VAL A 1 197 ? -9.473 -13.148 20.051 1.00 86.50 197 VAL A C 1
ATOM 1593 O O . VAL A 1 197 ? -10.138 -13.302 21.083 1.00 86.50 197 VAL A O 1
ATOM 1596 N N . PHE A 1 198 ? -8.151 -13.333 20.010 1.00 82.00 198 PHE A N 1
ATOM 1597 C CA . PHE A 1 198 ? -7.364 -13.908 21.107 1.00 82.00 198 PHE A CA 1
ATOM 1598 C C . PHE A 1 198 ? -6.876 -12.886 22.136 1.00 82.00 198 PHE A C 1
ATOM 1600 O O . PHE A 1 198 ? -6.890 -13.167 23.337 1.00 82.00 198 PHE A O 1
ATOM 1607 N N . LEU A 1 199 ? -6.473 -11.686 21.718 1.00 70.56 199 LEU A N 1
ATOM 1608 C CA . LEU A 1 199 ? -6.141 -10.630 22.669 1.00 70.56 199 LEU A CA 1
ATOM 1609 C C . LEU A 1 199 ? -7.460 -9.965 23.075 1.00 70.56 199 LEU A C 1
ATOM 1611 O O . LEU A 1 199 ? -8.013 -9.189 22.301 1.00 70.56 199 LEU A O 1
ATOM 1615 N N . LYS A 1 200 ? -7.981 -10.317 24.265 1.00 59.16 200 LYS A N 1
ATOM 1616 C CA . LYS A 1 200 ? -9.260 -9.842 24.844 1.00 59.16 200 LYS A CA 1
ATOM 1617 C C . LYS A 1 200 ? -9.740 -8.533 24.209 1.00 59.16 200 LYS A C 1
ATOM 1619 O O . LYS A 1 200 ? -9.085 -7.508 24.377 1.00 59.16 200 LYS A O 1
ATOM 1624 N N . GLU A 1 201 ? -10.909 -8.570 23.570 1.00 57.38 201 GLU A N 1
ATOM 1625 C CA . GLU A 1 201 ? -11.536 -7.493 22.784 1.00 57.38 201 GLU A CA 1
ATOM 1626 C C . GLU A 1 201 ? -11.346 -6.084 23.378 1.00 57.38 201 GLU A C 1
ATOM 1628 O O . GLU A 1 201 ? -11.032 -5.137 22.665 1.00 57.38 201 GLU A O 1
ATOM 1633 N N . LYS A 1 202 ? -11.430 -5.932 24.706 1.00 54.72 202 LYS A N 1
ATOM 1634 C CA . LYS A 1 202 ? -11.241 -4.646 25.397 1.00 54.72 202 LYS A CA 1
ATOM 1635 C C . LYS A 1 202 ? -9.808 -4.091 25.381 1.00 54.72 202 LYS A C 1
ATOM 1637 O O . LYS A 1 202 ? -9.664 -2.886 25.537 1.00 54.72 202 LYS A O 1
ATOM 1642 N N . ALA A 1 203 ? -8.761 -4.899 25.228 1.00 56.00 203 ALA A N 1
ATOM 1643 C CA . ALA A 1 203 ? -7.367 -4.446 25.270 1.00 56.00 203 ALA A CA 1
ATOM 1644 C C . ALA A 1 203 ? -6.887 -3.903 23.913 1.00 56.00 203 ALA A C 1
ATOM 1646 O O . ALA A 1 203 ? -6.373 -2.788 23.866 1.00 56.00 203 ALA A O 1
ATOM 1647 N N . ILE A 1 204 ? -7.125 -4.634 22.814 1.00 55.47 204 ILE A N 1
ATOM 1648 C CA . ILE A 1 204 ? -6.830 -4.166 21.445 1.00 55.47 204 ILE A CA 1
ATOM 1649 C C . ILE A 1 204 ? -7.722 -2.989 21.086 1.00 55.47 204 ILE A C 1
ATOM 1651 O O . ILE A 1 204 ? -7.230 -1.936 20.694 1.00 55.47 204 ILE A O 1
ATOM 1655 N N . THR A 1 205 ? -9.040 -3.161 21.225 1.00 56.16 205 THR A N 1
ATOM 1656 C CA . THR A 1 205 ? -10.010 -2.148 20.803 1.00 56.16 205 THR A CA 1
ATOM 1657 C C . THR A 1 205 ? -9.737 -0.856 21.559 1.00 56.16 205 THR A C 1
ATOM 1659 O O . THR A 1 205 ? -9.636 0.201 20.962 1.00 56.16 205 THR A O 1
ATOM 1662 N N . LYS A 1 206 ? -9.476 -0.911 22.868 1.00 57.44 206 LYS A N 1
ATOM 1663 C CA . LYS A 1 206 ? -9.204 0.306 23.636 1.00 57.44 206 LYS A CA 1
ATOM 1664 C C . LYS A 1 206 ? -7.809 0.888 23.386 1.00 57.44 206 LYS A C 1
ATOM 1666 O O . LYS A 1 206 ? -7.695 2.097 23.488 1.00 57.44 206 LYS A O 1
ATOM 1671 N N . SER A 1 207 ? -6.771 0.112 23.055 1.00 59.88 207 SER A N 1
ATOM 1672 C CA . SER A 1 207 ? -5.436 0.676 22.772 1.00 59.88 207 SER A CA 1
ATOM 1673 C C . SER A 1 207 ? -5.313 1.208 21.341 1.00 59.88 207 SER A C 1
ATOM 1675 O O . SER A 1 207 ? -4.886 2.346 21.163 1.00 59.88 207 SER A O 1
ATOM 1677 N N . MET A 1 208 ? -5.751 0.435 20.343 1.00 59.72 208 MET A N 1
ATOM 1678 C CA . MET A 1 208 ? -5.637 0.777 18.924 1.00 59.72 208 MET A CA 1
ATOM 1679 C C . MET A 1 208 ? -6.724 1.753 18.472 1.00 59.72 208 MET A C 1
ATOM 1681 O O . MET A 1 208 ? -6.451 2.646 17.676 1.00 59.72 208 MET A O 1
ATOM 1685 N N . ILE A 1 209 ? -7.952 1.639 18.996 1.00 62.03 209 ILE A N 1
ATOM 1686 C CA . ILE A 1 209 ? -8.988 2.639 18.710 1.00 62.03 209 ILE A CA 1
ATOM 1687 C C . ILE A 1 209 ? -8.726 3.909 19.517 1.00 62.03 209 ILE A C 1
ATOM 1689 O O . ILE A 1 209 ? -8.926 4.985 18.978 1.00 62.03 209 ILE A O 1
ATOM 1693 N N . ALA A 1 210 ? -8.214 3.859 20.755 1.00 59.31 210 ALA A N 1
ATOM 1694 C CA . ALA A 1 210 ? -7.859 5.108 21.444 1.00 59.31 210 ALA A CA 1
ATOM 1695 C C . ALA A 1 210 ? -6.619 5.794 20.856 1.00 59.31 210 ALA A C 1
ATOM 1697 O O . ALA A 1 210 ? -6.529 7.015 20.953 1.00 59.31 210 ALA A O 1
ATOM 1698 N N . SER A 1 211 ? -5.666 5.059 20.269 1.00 55.66 211 SER A N 1
ATOM 1699 C CA . SER A 1 211 ? -4.559 5.676 19.527 1.00 55.66 211 SER A CA 1
ATOM 1700 C C . SER A 1 211 ? -5.027 6.247 18.192 1.00 55.66 211 SER A C 1
ATOM 1702 O O . SER A 1 211 ? -4.566 7.317 17.812 1.00 55.66 211 SER A O 1
ATOM 1704 N N . ALA A 1 212 ? -5.964 5.578 17.515 1.00 53.78 212 ALA A N 1
ATOM 1705 C CA . ALA A 1 212 ? -6.555 6.082 16.288 1.00 53.78 212 ALA A CA 1
ATOM 1706 C C . ALA A 1 212 ? -7.531 7.238 16.543 1.00 53.78 212 ALA A C 1
ATOM 1708 O O . ALA A 1 212 ? -7.552 8.163 15.764 1.00 53.78 212 ALA A O 1
ATOM 1709 N N . LEU A 1 213 ? -8.344 7.255 17.598 1.00 52.81 213 LEU A N 1
ATOM 1710 C CA . LEU A 1 213 ? -9.354 8.303 17.832 1.00 52.81 213 LEU A CA 1
ATOM 1711 C C . LEU A 1 213 ? -8.822 9.563 18.543 1.00 52.81 213 LEU A C 1
ATOM 1713 O O . LEU A 1 213 ? -9.602 10.493 18.755 1.00 52.81 213 LEU A O 1
ATOM 1717 N N . LYS A 1 214 ? -7.540 9.602 18.921 1.00 48.72 214 LYS A N 1
ATOM 1718 C CA . LYS A 1 214 ? -6.872 10.811 19.436 1.00 48.72 214 LYS A CA 1
ATOM 1719 C C . LYS A 1 214 ? -6.408 11.721 18.302 1.00 48.72 214 LYS A C 1
ATOM 1721 O O . LYS A 1 214 ? -6.452 12.952 18.525 1.00 48.72 214 LYS A O 1
#

Foldseek 3Di:
DPDDDPLLVVLLVLLVVLLVVLVVVLVVCVVVVDDPPPQNVLSVVSNVVSVVLNVVSPPPVDFSVVSSVVSVLCCQCRRVVRNVVCCPPVCVVNSLLVSLLVLLLVQLVVQLLVCVVVDVPVVDDLVVNLVRSLVSQLVVLVVVVVVVVVCCVPVVDQSLHDWDQDPVGDTDHDPVSSVSSSVSSSNSNVVNSVVCVPVPVCPCCCPVSVSRVD

pLDDT: mean 88.43, std 10.92, range [48.72, 98.5]